Protein AF-A0A1Y1SAN1-F1 (afdb_monomer)

Organism: NCBI:txid1317117

Sequence (233 aa):
MSASQQLLRLERPGSSDFDSFWPGPNARIATTLRHFAVDDEEGLQLLIGPRASGKSHLAQASCRRRWEAGRQAAYLPLREAPLDAAMLDSFAASGLIVVDAVEALRAEDELLLLRLVDRVRAAGGKLLVCSRVWPDQLDLQTPDLRSRLQWGAMLELKLPDEAGLSAMLAHRAQRLGVHWSPRLGDFLLRRLPRDPRALAGALDAAYDRAVADGRQLTVPLLREILDPLATHE

InterPro domains:
  IPR027417 P-loop containing nucleoside triphosphate hydrolase [G3DSA:3.40.50.300] (31-158)
  IPR027417 P-loop containing nucleoside triphosphate hydrolase [SSF52540] (44-207)
  IPR055199 Hda, lid domain [PF22688] (166-226)

Foldseek 3Di:
DDPPPPLPPPPDDDQAALLLDDCPVNVVVSVVLLCLLDDQFFFEAEEEAAPQLCQVSSLVNSQVSNVVVVFDEHEAELVPDADDLVVLVVDDLAGEYEAEACLSHDQVCLVVVLVSLVSNVVSRHYYYYYYHDQLVPRPHPDVSSSVSNVRHHYRYGDDDDLVSLLVSLVSNCVSLVADDDSVVSVLLPVQDPPRSVRSSVLSVVLSVVCVVVVHHRDSVSSCVSCVVVVPDD

Mean predicted aligned error: 6.88 Å

Solvent-accessible surface area (backbone atoms only — not comparable to full-atom values): 13385 Å² total; per-residue (Å²): 141,80,88,84,77,74,73,74,74,70,84,66,94,80,74,44,40,73,86,65,47,68,43,77,97,36,39,67,56,54,50,50,43,61,46,65,36,65,57,87,68,54,46,46,36,32,41,27,28,56,87,62,40,45,58,70,40,53,52,44,14,27,40,48,53,14,46,77,68,76,40,62,52,46,79,43,51,35,81,80,45,81,83,52,76,71,55,64,73,71,51,64,47,66,22,40,40,32,38,36,45,57,79,49,58,50,80,89,38,46,66,56,52,37,50,45,56,52,48,29,56,76,44,50,8,30,38,39,38,24,27,59,55,58,61,89,72,47,95,64,90,52,65,65,44,42,55,59,59,64,72,25,52,78,40,77,40,59,70,69,54,76,70,43,48,46,50,39,51,46,51,46,30,52,74,71,72,44,85,74,49,73,68,52,46,54,52,50,65,73,74,41,70,98,41,60,51,60,49,50,50,51,51,49,55,44,45,56,49,19,60,74,69,76,45,78,76,44,65,69,56,45,45,69,62,47,59,68,64,71,72,73,125

pLDDT: mean 86.5, std 15.79, range [30.75, 98.38]

Nearest PDB structures (foldseek):
  8bv3-assembly1_B  TM=8.054E-01  e=5.857E-11  Bacillus subtilis
  2z4r-assembly2_B  TM=8.000E-01  e=2.802E-11  Thermotoga maritima
  8btg-assembly1_B  TM=7.918E-01  e=8.713E-11  Bacillus subtilis
  8btg-assembly1_A  TM=7.773E-01  e=5.229E-11  Bacillus subtilis
  8btg-assembly1_E  TM=7.774E-01  e=1.928E-10  Bacillus subtilis

Radius of gyration: 19.42 Å; Cα contacts (8 Å, |Δi|>4): 329; chains: 1; bounding box: 52×46×49 Å

Structure (mmCIF, N/CA/C/O backbone):
data_AF-A0A1Y1SAN1-F1
#
_entry.id   AF-A0A1Y1SAN1-F1
#
loop_
_atom_site.group_PDB
_atom_site.id
_atom_site.type_symbol
_atom_site.label_atom_id
_atom_site.label_alt_id
_atom_site.label_comp_id
_atom_site.label_asym_id
_atom_site.label_entity_id
_atom_site.label_seq_id
_atom_site.pdbx_PDB_ins_code
_atom_site.Cartn_x
_atom_site.Cartn_y
_atom_site.Cartn_z
_atom_site.occupancy
_atom_site.B_iso_or_equiv
_atom_site.auth_seq_id
_atom_site.auth_comp_id
_atom_site.auth_asym_id
_atom_site.auth_atom_id
_atom_site.pdbx_PDB_model_num
ATOM 1 N N . MET A 1 1 ? 11.670 31.890 -7.511 1.00 33.62 1 MET A N 1
ATOM 2 C CA . MET A 1 1 ? 10.866 31.353 -6.389 1.00 33.62 1 MET A CA 1
ATOM 3 C C . MET A 1 1 ? 9.507 30.966 -6.948 1.00 33.62 1 MET A C 1
ATOM 5 O O . MET A 1 1 ? 8.901 31.828 -7.550 1.00 33.62 1 MET A O 1
ATOM 9 N N . SER A 1 2 ? 8.954 29.764 -6.874 1.00 34.94 2 SER A N 1
ATOM 10 C CA . SER A 1 2 ? 9.314 28.474 -6.291 1.00 34.94 2 SER A CA 1
ATOM 11 C C . SER A 1 2 ? 8.463 27.467 -7.081 1.00 34.94 2 SER A C 1
ATOM 13 O O . SER A 1 2 ? 7.246 27.490 -6.947 1.00 34.94 2 SER A O 1
ATOM 15 N N . ALA A 1 3 ? 9.069 26.648 -7.944 1.00 30.75 3 ALA A N 1
ATOM 16 C CA . ALA A 1 3 ? 8.383 25.533 -8.620 1.00 30.75 3 ALA A CA 1
ATOM 17 C C . ALA A 1 3 ? 8.686 24.186 -7.932 1.00 30.75 3 ALA A C 1
ATOM 19 O O . ALA A 1 3 ? 8.305 23.123 -8.402 1.00 30.75 3 ALA A O 1
ATOM 20 N N . SER A 1 4 ? 9.366 24.232 -6.783 1.00 37.28 4 SER A N 1
ATOM 21 C CA . SER A 1 4 ? 9.865 23.069 -6.043 1.00 37.28 4 SER A CA 1
ATOM 22 C C . SER A 1 4 ? 8.920 22.622 -4.916 1.00 37.28 4 SER A C 1
ATOM 24 O O . SER A 1 4 ? 9.355 21.957 -3.983 1.00 37.28 4 SER A O 1
ATOM 26 N N . GLN A 1 5 ? 7.639 23.011 -4.955 1.00 35.56 5 GLN A N 1
ATOM 27 C CA . GLN A 1 5 ? 6.678 22.773 -3.863 1.00 35.56 5 GLN A CA 1
ATOM 28 C C . GLN A 1 5 ? 5.416 21.994 -4.263 1.00 35.56 5 GLN A C 1
ATOM 30 O O . GLN A 1 5 ? 4.418 22.036 -3.550 1.00 35.56 5 GLN A O 1
ATOM 35 N N . GLN A 1 6 ? 5.461 21.225 -5.351 1.00 39.78 6 GLN A N 1
ATOM 36 C CA . GLN A 1 6 ? 4.389 20.282 -5.699 1.00 39.78 6 GLN A CA 1
ATOM 37 C C . GLN A 1 6 ? 4.903 18.848 -5.888 1.00 39.78 6 GLN A C 1
ATOM 39 O O . GLN A 1 6 ? 4.385 18.082 -6.688 1.00 39.78 6 GLN A O 1
ATOM 44 N N . LEU A 1 7 ? 5.882 18.438 -5.073 1.00 40.19 7 LEU A N 1
ATOM 45 C CA . LEU A 1 7 ? 5.889 17.057 -4.588 1.00 40.19 7 LEU A CA 1
ATOM 46 C C . LEU A 1 7 ? 4.642 16.940 -3.717 1.00 40.19 7 LEU A C 1
ATOM 48 O O . LEU A 1 7 ? 4.585 17.584 -2.666 1.00 40.19 7 LEU A O 1
ATOM 52 N N . LEU A 1 8 ? 3.625 16.238 -4.229 1.00 42.00 8 LEU A N 1
ATOM 53 C CA . LEU A 1 8 ? 2.323 16.056 -3.595 1.00 42.00 8 LEU A CA 1
ATOM 54 C C . LEU A 1 8 ? 2.519 15.902 -2.084 1.00 42.00 8 LEU A C 1
ATOM 56 O O . LEU A 1 8 ? 3.107 14.924 -1.616 1.00 42.00 8 LEU A O 1
ATOM 60 N N . ARG A 1 9 ? 2.051 16.901 -1.326 1.00 35.72 9 ARG A N 1
ATOM 61 C CA . ARG A 1 9 ? 1.779 16.743 0.097 1.00 35.72 9 ARG A CA 1
ATOM 62 C C . ARG A 1 9 ? 0.886 15.521 0.185 1.00 35.72 9 ARG A C 1
ATOM 64 O O . ARG A 1 9 ? -0.283 15.608 -0.173 1.00 35.72 9 ARG A O 1
ATOM 71 N N . LEU A 1 10 ? 1.446 14.396 0.619 1.00 41.69 10 LEU A N 1
ATOM 72 C CA . LEU A 1 10 ? 0.639 13.290 1.084 1.00 41.69 10 LEU A CA 1
ATOM 73 C C . LEU A 1 10 ? -0.350 13.865 2.082 1.00 41.69 10 LEU A C 1
ATOM 75 O O . LEU A 1 10 ? 0.036 14.402 3.127 1.00 41.69 10 LEU A O 1
ATOM 79 N N . GLU A 1 11 ? -1.618 13.831 1.712 1.00 38.03 11 GLU A N 1
ATOM 80 C CA . GLU A 1 11 ? -2.671 14.248 2.600 1.00 38.03 11 GLU A CA 1
ATOM 81 C C . GLU A 1 11 ? -2.633 13.326 3.823 1.00 38.03 11 GLU A C 1
ATOM 83 O O . GLU A 1 11 ? -2.855 12.121 3.740 1.00 38.03 11 GLU A O 1
ATOM 88 N N . ARG A 1 12 ? -2.318 13.958 4.959 1.00 36.88 12 ARG A N 1
ATOM 89 C CA . ARG A 1 12 ? -2.264 13.447 6.336 1.00 36.88 12 ARG A CA 1
ATOM 90 C C . ARG A 1 12 ? -1.048 12.571 6.699 1.00 36.88 12 ARG A C 1
ATOM 92 O O . ARG A 1 12 ? -0.988 11.387 6.372 1.00 36.88 12 ARG A O 1
ATOM 99 N N . PRO A 1 13 ? -0.139 13.093 7.545 1.00 35.06 13 PRO A N 1
ATOM 100 C CA . PRO A 1 13 ? 0.697 12.256 8.399 1.00 35.06 13 PRO A CA 1
ATOM 101 C C . PRO A 1 13 ? -0.225 11.452 9.339 1.00 35.06 13 PRO A C 1
ATOM 103 O O . PRO A 1 13 ? -0.837 12.036 10.230 1.00 35.06 13 PRO A O 1
ATOM 106 N N . GLY A 1 14 ? -0.376 10.134 9.131 1.00 44.94 14 GLY A N 1
ATOM 107 C CA . GLY A 1 14 ? -1.047 9.263 10.112 1.00 44.94 14 GLY A CA 1
ATOM 108 C C . GLY A 1 14 ? -1.678 7.941 9.646 1.00 44.94 14 GLY A C 1
ATOM 109 O O . GLY A 1 14 ? -1.735 7.023 10.458 1.00 44.94 14 GLY A O 1
ATOM 110 N N . SER A 1 15 ? -2.141 7.776 8.401 1.00 59.50 15 SER A N 1
ATOM 111 C CA . SER A 1 15 ? -3.003 6.615 8.068 1.00 59.50 15 SER A CA 1
ATOM 112 C C . SER A 1 15 ? -2.258 5.356 7.597 1.00 59.50 15 SER A C 1
ATOM 114 O O . SER A 1 15 ? -2.587 4.253 8.043 1.00 59.50 15 SER A O 1
ATOM 116 N N . SER A 1 16 ? -1.229 5.498 6.758 1.00 79.88 16 SER A N 1
ATOM 117 C CA . SER A 1 16 ? -0.559 4.368 6.089 1.00 79.88 16 SER A CA 1
ATOM 118 C C . SER A 1 16 ? 0.918 4.255 6.483 1.00 79.88 16 SER A C 1
ATOM 120 O O . SER A 1 16 ? 1.806 4.679 5.746 1.00 79.88 16 SER A O 1
ATOM 122 N N . ASP A 1 17 ? 1.203 3.712 7.666 1.00 89.56 17 ASP A N 1
ATOM 123 C CA . ASP A 1 17 ? 2.541 3.238 8.039 1.00 89.56 17 ASP A CA 1
ATOM 124 C C . ASP A 1 17 ? 2.546 1.707 8.160 1.00 89.56 17 ASP A C 1
ATOM 126 O O . ASP A 1 17 ? 1.501 1.051 8.125 1.00 89.56 17 ASP A O 1
ATOM 130 N N . PHE A 1 18 ? 3.732 1.104 8.251 1.00 94.25 18 PHE A N 1
ATOM 131 C CA . PHE A 1 18 ? 3.820 -0.353 8.348 1.00 94.25 18 PHE A CA 1
ATOM 132 C C . PHE A 1 18 ? 3.257 -0.902 9.665 1.00 94.25 18 PHE A C 1
ATOM 134 O O . PHE A 1 18 ? 2.980 -2.096 9.726 1.00 94.25 18 PHE A O 1
ATOM 141 N N . ASP A 1 19 ? 3.108 -0.077 10.703 1.00 92.50 19 ASP A N 1
ATOM 142 C CA . ASP A 1 19 ? 2.561 -0.493 11.996 1.00 92.50 19 ASP A CA 1
ATOM 143 C C . ASP A 1 19 ? 1.026 -0.362 12.027 1.00 92.50 19 ASP A C 1
ATOM 145 O O . ASP A 1 19 ? 0.360 -1.037 12.809 1.00 92.50 19 ASP A O 1
ATOM 149 N N . SER A 1 20 ? 0.432 0.461 11.157 1.00 91.06 20 SER A N 1
ATOM 150 C CA . SER A 1 20 ? -1.013 0.559 10.942 1.00 91.06 20 SER A CA 1
ATOM 151 C C . SER A 1 20 ? -1.542 -0.514 9.986 1.00 91.06 20 SER A C 1
ATOM 153 O O . SER A 1 20 ? -2.747 -0.762 9.958 1.00 91.06 20 SER A O 1
ATOM 155 N N . PHE A 1 21 ? -0.659 -1.192 9.245 1.00 93.81 21 PHE A N 1
ATOM 156 C CA . PHE A 1 21 ? -1.005 -2.375 8.460 1.00 93.81 21 PHE A CA 1
ATOM 157 C C . PHE A 1 21 ? -1.127 -3.598 9.373 1.00 93.81 21 PHE A C 1
ATOM 159 O O . PHE A 1 21 ? -0.184 -3.940 10.082 1.00 93.81 21 PHE A O 1
ATOM 166 N N . TRP A 1 22 ? -2.265 -4.293 9.331 1.00 95.44 22 TRP A N 1
ATOM 167 C CA . TRP A 1 22 ? -2.386 -5.587 10.000 1.00 95.44 22 TRP A CA 1
ATOM 168 C C . TRP A 1 22 ? -1.639 -6.657 9.183 1.00 95.44 22 TRP A C 1
ATOM 170 O O . TRP A 1 22 ? -2.034 -6.931 8.047 1.00 95.44 22 TRP A O 1
ATOM 180 N N . PRO A 1 23 ? -0.569 -7.271 9.721 1.00 94.50 23 PRO A N 1
ATOM 181 C CA . PRO A 1 23 ? 0.326 -8.105 8.925 1.00 94.50 23 PRO A CA 1
ATOM 182 C C . PRO A 1 23 ? -0.313 -9.429 8.494 1.00 94.50 23 PRO A C 1
ATOM 184 O O . PRO A 1 23 ? -0.199 -9.800 7.328 1.00 94.50 23 PRO A O 1
ATOM 187 N N . GLY A 1 24 ? -0.985 -10.137 9.409 1.00 94.75 24 GLY A N 1
ATOM 188 C CA . GLY A 1 24 ? -1.694 -11.387 9.122 1.00 94.75 24 GLY A CA 1
ATOM 189 C C . GLY A 1 24 ? -0.911 -12.372 8.233 1.00 94.75 24 GLY A C 1
ATOM 190 O O . GLY A 1 24 ? 0.276 -12.605 8.481 1.00 94.75 24 GLY A O 1
ATOM 191 N N . PRO A 1 25 ? -1.521 -12.926 7.163 1.00 94.81 25 PRO A N 1
ATOM 192 C CA . PRO A 1 25 ? -0.827 -13.821 6.231 1.00 94.81 25 PRO A CA 1
ATOM 193 C C . PRO A 1 25 ? 0.247 -13.112 5.386 1.00 94.81 25 PRO A C 1
ATOM 195 O O . PRO A 1 25 ? 1.081 -13.773 4.769 1.00 94.81 25 PRO A O 1
ATOM 198 N N . ASN A 1 26 ? 0.250 -11.777 5.366 1.00 97.25 26 ASN A N 1
ATOM 199 C CA . ASN A 1 26 ? 1.148 -10.934 4.579 1.00 97.25 26 ASN A CA 1
ATOM 200 C C . ASN A 1 26 ? 2.35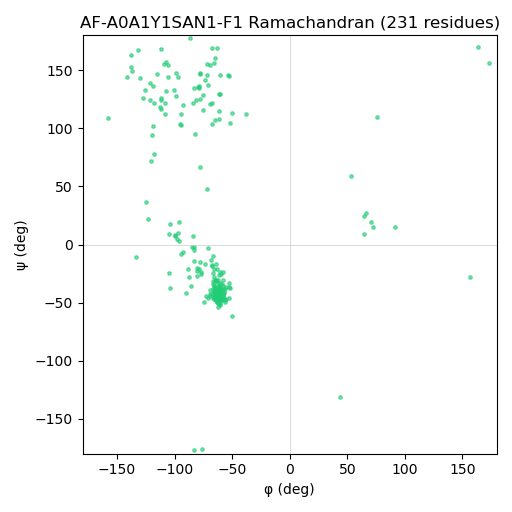4 -10.429 5.390 1.00 97.25 26 ASN A C 1
ATOM 202 O O . ASN A 1 26 ? 3.099 -9.576 4.908 1.00 97.25 26 ASN A O 1
ATOM 206 N N . ALA A 1 27 ? 2.577 -10.949 6.605 1.00 96.69 27 ALA A N 1
ATOM 207 C CA . ALA A 1 27 ? 3.633 -10.491 7.509 1.00 96.69 27 ALA A CA 1
ATOM 208 C C . ALA A 1 27 ? 5.018 -10.465 6.847 1.00 96.69 27 ALA A C 1
ATOM 210 O O . ALA A 1 27 ? 5.726 -9.465 6.930 1.00 96.69 27 ALA A O 1
ATOM 211 N N . ARG A 1 28 ? 5.375 -11.534 6.120 1.00 97.62 28 ARG A N 1
ATOM 212 C CA . ARG A 1 28 ? 6.659 -11.618 5.406 1.00 97.62 28 ARG A CA 1
ATOM 213 C C . ARG A 1 28 ? 6.805 -10.517 4.356 1.00 97.62 28 ARG A C 1
ATOM 215 O O . ARG A 1 28 ? 7.850 -9.886 4.303 1.00 97.62 28 ARG A O 1
ATOM 222 N N . ILE A 1 29 ? 5.754 -10.249 3.580 1.00 98.00 29 ILE A N 1
ATOM 223 C CA . ILE A 1 29 ? 5.753 -9.205 2.543 1.00 98.00 29 ILE A CA 1
ATOM 224 C C . ILE A 1 29 ? 5.897 -7.821 3.176 1.00 98.00 29 ILE A C 1
ATOM 226 O O . ILE A 1 29 ? 6.706 -7.020 2.716 1.00 98.00 29 ILE A O 1
ATOM 230 N N . ALA A 1 30 ? 5.167 -7.551 4.262 1.00 97.56 30 ALA A N 1
ATOM 231 C CA . ALA A 1 30 ? 5.282 -6.292 4.990 1.00 97.56 30 ALA A CA 1
ATOM 232 C C . ALA A 1 30 ? 6.707 -6.079 5.533 1.00 97.56 30 ALA A C 1
ATOM 234 O O . ALA A 1 30 ? 7.249 -4.981 5.415 1.00 97.56 30 ALA A O 1
ATOM 235 N N . THR A 1 31 ? 7.344 -7.125 6.070 1.00 97.56 31 THR A N 1
ATOM 236 C CA . THR A 1 31 ? 8.749 -7.079 6.501 1.00 97.56 31 THR A CA 1
ATOM 237 C C . THR A 1 31 ? 9.696 -6.838 5.325 1.00 97.56 31 THR A C 1
ATOM 239 O O . THR A 1 31 ? 10.534 -5.943 5.406 1.00 97.56 31 THR A O 1
ATOM 242 N N . THR A 1 32 ? 9.543 -7.568 4.216 1.00 97.62 32 THR A N 1
ATOM 243 C CA . THR A 1 32 ? 10.352 -7.381 3.002 1.00 97.62 32 THR A CA 1
ATOM 244 C C . THR A 1 32 ? 10.268 -5.949 2.485 1.00 97.62 32 THR A C 1
ATOM 246 O O . THR A 1 32 ? 11.305 -5.334 2.259 1.00 97.62 32 THR A O 1
ATOM 249 N N . LEU A 1 33 ? 9.064 -5.381 2.373 1.00 97.75 33 LEU A N 1
ATOM 250 C CA . LEU A 1 33 ? 8.875 -3.999 1.924 1.00 97.75 33 LEU A CA 1
ATOM 251 C C . LEU A 1 33 ? 9.451 -2.980 2.912 1.00 97.75 33 LEU A C 1
ATOM 253 O O . LEU A 1 33 ? 10.025 -1.975 2.496 1.00 97.75 33 LEU A O 1
ATOM 257 N N . ARG A 1 34 ? 9.354 -3.244 4.222 1.00 96.62 34 ARG A N 1
ATOM 258 C CA . ARG A 1 34 ? 9.941 -2.385 5.261 1.00 96.62 34 ARG A CA 1
ATOM 259 C C . ARG A 1 34 ? 11.465 -2.303 5.131 1.00 96.62 34 ARG A C 1
ATOM 261 O O . ARG A 1 34 ? 12.012 -1.222 5.338 1.00 96.62 34 ARG A O 1
ATOM 268 N N . HIS A 1 35 ? 12.130 -3.409 4.787 1.00 96.38 35 HIS A N 1
ATOM 269 C CA . HIS A 1 35 ? 13.572 -3.435 4.512 1.00 96.38 35 HIS A CA 1
ATOM 270 C C . HIS A 1 35 ? 13.906 -2.816 3.155 1.00 96.38 35 HIS A C 1
ATOM 272 O O . HIS A 1 35 ? 14.716 -1.891 3.112 1.00 96.38 35 HIS A O 1
ATOM 278 N N . PHE A 1 36 ? 13.198 -3.231 2.099 1.00 96.44 36 PHE A N 1
ATOM 279 C CA . PHE A 1 36 ? 13.351 -2.707 0.740 1.00 96.44 36 PHE A CA 1
ATOM 280 C C . PHE A 1 36 ? 13.257 -1.184 0.693 1.00 96.44 36 PHE A C 1
ATOM 282 O O . PHE A 1 36 ? 13.989 -0.527 -0.044 1.00 96.44 36 PHE A O 1
ATOM 289 N N . ALA A 1 37 ? 12.382 -0.604 1.516 1.00 94.69 37 ALA A N 1
ATOM 290 C CA . ALA A 1 37 ? 12.231 0.831 1.615 1.00 94.69 37 ALA A CA 1
ATOM 291 C C . ALA A 1 37 ? 13.489 1.545 2.122 1.00 94.69 37 ALA A C 1
ATOM 293 O O . ALA A 1 37 ? 13.606 2.732 1.887 1.00 94.69 37 ALA A O 1
ATOM 294 N N . VAL A 1 38 ? 14.443 0.926 2.815 1.00 93.75 38 VAL A N 1
ATOM 295 C CA . VAL A 1 38 ? 15.569 1.663 3.437 1.00 93.75 38 VAL A CA 1
ATOM 296 C C . VAL A 1 38 ? 16.936 1.067 3.212 1.00 93.75 38 VAL A C 1
ATOM 298 O O . VAL A 1 38 ? 17.903 1.766 3.500 1.00 93.75 38 VAL A O 1
ATOM 301 N N . ASP A 1 39 ? 17.039 -0.149 2.692 1.00 92.19 39 ASP A N 1
ATOM 302 C CA . ASP A 1 39 ? 18.334 -0.685 2.300 1.00 92.19 39 ASP A CA 1
ATOM 303 C C . ASP A 1 39 ? 18.923 0.091 1.095 1.00 92.19 39 ASP A C 1
ATOM 305 O O . ASP A 1 39 ? 18.266 0.954 0.481 1.00 92.19 39 ASP A O 1
ATOM 309 N N . ASP A 1 40 ? 20.196 -0.178 0.818 1.00 87.56 40 ASP A N 1
ATOM 310 C CA . ASP A 1 40 ? 20.988 0.456 -0.240 1.00 87.56 40 ASP A CA 1
ATOM 311 C C . ASP A 1 40 ? 21.029 -0.350 -1.541 1.00 87.56 40 ASP A C 1
ATOM 313 O O . ASP A 1 40 ? 21.681 0.066 -2.495 1.00 87.56 40 ASP A O 1
ATOM 317 N N . GLU A 1 41 ? 20.321 -1.476 -1.601 1.00 90.06 41 GLU A N 1
ATOM 318 C CA . GLU A 1 41 ? 20.278 -2.332 -2.778 1.00 90.06 41 GLU A CA 1
ATOM 319 C C . GLU A 1 41 ? 19.315 -1.757 -3.821 1.00 90.06 41 GLU A C 1
ATOM 321 O O . GLU A 1 41 ? 18.193 -1.334 -3.520 1.00 90.06 41 GLU A O 1
ATOM 326 N N . GLU A 1 42 ? 19.727 -1.753 -5.082 1.00 90.56 42 GLU A N 1
ATOM 327 C CA . GLU A 1 42 ? 18.801 -1.500 -6.181 1.00 90.56 42 GLU A CA 1
ATOM 328 C C . GLU A 1 42 ? 17.774 -2.633 -6.286 1.00 90.56 42 GLU A C 1
ATOM 330 O O . GLU A 1 42 ? 18.006 -3.764 -5.855 1.00 90.56 42 GLU A O 1
ATOM 335 N N . GLY A 1 43 ? 16.614 -2.354 -6.874 1.00 93.75 43 GLY A N 1
ATOM 336 C CA . GLY A 1 43 ? 15.671 -3.435 -7.122 1.00 93.75 43 GLY A CA 1
ATOM 337 C C . GLY A 1 43 ? 14.323 -2.997 -7.649 1.00 93.75 43 GLY A C 1
ATOM 338 O O . GLY A 1 43 ? 13.860 -1.880 -7.420 1.00 93.75 43 GLY A O 1
ATOM 339 N N . LEU A 1 44 ? 13.678 -3.935 -8.332 1.00 96.06 44 LEU A N 1
ATOM 340 C CA . LEU A 1 44 ? 12.295 -3.842 -8.765 1.00 96.06 44 LEU A CA 1
ATOM 341 C C . LEU A 1 44 ? 11.479 -4.869 -7.979 1.00 96.06 44 LEU A C 1
ATOM 343 O O . LEU A 1 44 ? 11.796 -6.058 -7.995 1.00 96.06 44 LEU A O 1
ATOM 347 N N . GLN A 1 45 ? 10.431 -4.421 -7.298 1.00 97.81 45 GLN A N 1
ATOM 348 C CA . GLN A 1 45 ? 9.474 -5.292 -6.621 1.00 97.81 45 GLN A CA 1
ATOM 349 C C . GLN A 1 45 ? 8.073 -5.040 -7.163 1.00 97.81 45 GLN A C 1
ATOM 351 O O . GLN A 1 45 ? 7.681 -3.895 -7.396 1.00 97.81 45 GLN A O 1
ATOM 356 N N . LEU A 1 46 ? 7.313 -6.113 -7.360 1.00 98.25 46 LEU A N 1
ATOM 357 C CA . LEU A 1 46 ? 5.924 -6.053 -7.786 1.00 98.25 46 LEU A CA 1
ATOM 358 C C . LEU A 1 46 ? 5.019 -6.527 -6.662 1.00 98.25 46 LEU A C 1
ATOM 360 O O . LEU A 1 46 ? 5.061 -7.688 -6.270 1.00 98.25 46 LEU A O 1
ATOM 364 N N . LEU A 1 47 ? 4.175 -5.630 -6.168 1.00 98.38 47 LEU A N 1
ATOM 365 C CA . LEU A 1 47 ? 3.177 -5.929 -5.156 1.00 98.38 47 LEU A CA 1
ATOM 366 C C . LEU A 1 47 ? 1.844 -6.252 -5.832 1.00 98.38 47 LEU A C 1
ATOM 368 O O . LEU A 1 47 ? 1.122 -5.362 -6.286 1.00 98.38 47 LEU A O 1
ATOM 372 N N . ILE A 1 48 ? 1.523 -7.538 -5.900 1.00 98.12 48 ILE A N 1
ATOM 373 C CA . ILE A 1 48 ? 0.361 -8.062 -6.618 1.00 98.12 48 ILE A CA 1
ATOM 374 C C . ILE A 1 48 ? -0.706 -8.471 -5.609 1.00 98.12 48 ILE A C 1
ATOM 376 O O . ILE A 1 48 ? -0.400 -8.949 -4.523 1.00 98.12 48 ILE A O 1
ATOM 380 N N . GLY A 1 49 ? -1.979 -8.282 -5.933 1.00 96.56 49 GLY A N 1
ATOM 381 C CA . GLY A 1 49 ? -3.055 -8.880 -5.151 1.00 96.56 49 GLY A CA 1
ATOM 382 C C . GLY A 1 49 ? -4.418 -8.256 -5.420 1.00 96.56 49 GLY A C 1
ATOM 383 O O . GLY A 1 49 ? -4.515 -7.184 -6.020 1.00 96.56 49 GLY A O 1
ATOM 384 N N . PRO A 1 50 ? -5.498 -8.864 -4.921 1.00 94.19 50 PRO A N 1
ATOM 385 C CA . PRO A 1 50 ? -6.864 -8.427 -5.192 1.00 94.19 50 PRO A CA 1
ATOM 386 C C . PRO A 1 50 ? -7.163 -7.020 -4.648 1.00 94.19 50 PRO A C 1
ATOM 388 O O . PRO A 1 50 ? -6.387 -6.416 -3.901 1.00 94.19 50 PRO A O 1
ATOM 391 N N . ARG A 1 51 ? -8.310 -6.448 -5.033 1.00 92.19 51 ARG A N 1
ATOM 392 C CA . ARG A 1 51 ? -8.783 -5.176 -4.456 1.00 92.19 51 ARG A CA 1
ATOM 393 C C . ARG A 1 51 ? -8.834 -5.288 -2.924 1.00 92.19 51 ARG A C 1
ATOM 395 O O . ARG A 1 51 ? -9.113 -6.356 -2.401 1.00 92.19 51 ARG A O 1
ATOM 402 N N . ALA A 1 52 ? -8.539 -4.185 -2.235 1.00 90.81 52 ALA A N 1
ATOM 403 C CA . ALA A 1 52 ? -8.555 -4.087 -0.772 1.00 90.81 52 ALA A CA 1
ATOM 404 C C . ALA A 1 52 ? -7.534 -4.963 -0.009 1.00 90.81 52 ALA A C 1
ATOM 406 O O . ALA A 1 52 ? -7.545 -4.959 1.214 1.00 90.81 52 ALA A O 1
ATOM 407 N N . SER A 1 53 ? -6.576 -5.614 -0.682 1.00 94.31 53 SER A N 1
ATOM 408 C CA . SER A 1 53 ? -5.509 -6.387 -0.015 1.00 94.31 53 SER A CA 1
ATOM 409 C C . SER A 1 53 ? -4.454 -5.552 0.732 1.00 94.31 53 SER A C 1
ATOM 411 O O . SER A 1 53 ? -3.550 -6.114 1.341 1.00 94.31 53 SER A O 1
ATOM 413 N N . GLY A 1 54 ? -4.536 -4.217 0.676 1.00 93.88 54 GLY A N 1
ATOM 414 C CA . GLY A 1 54 ? -3.580 -3.313 1.327 1.00 93.88 54 GLY A CA 1
ATOM 415 C C . GLY A 1 54 ? -2.383 -2.884 0.472 1.00 93.88 54 GLY A C 1
ATOM 416 O O . GLY A 1 54 ? -1.440 -2.320 1.017 1.00 93.88 54 GLY A O 1
ATOM 417 N N . LYS A 1 55 ? -2.422 -3.085 -0.856 1.00 96.31 55 LYS A N 1
ATOM 418 C CA . LYS A 1 55 ? -1.366 -2.623 -1.785 1.00 96.31 55 LYS A CA 1
ATOM 419 C C . LYS A 1 55 ? -1.002 -1.150 -1.588 1.00 96.31 55 LYS A C 1
ATOM 421 O O . LYS A 1 55 ? 0.117 -0.862 -1.187 1.00 96.31 55 LYS A O 1
ATOM 426 N N . SER A 1 56 ? -1.962 -0.242 -1.776 1.00 94.81 56 SER A N 1
ATOM 427 C CA . SER A 1 56 ? -1.741 1.204 -1.634 1.00 94.81 56 SER A CA 1
ATOM 428 C C . SER A 1 56 ? -1.279 1.592 -0.224 1.00 94.81 56 SER A C 1
ATOM 430 O O . SER A 1 56 ? -0.455 2.485 -0.073 1.00 94.81 56 SER A O 1
ATOM 432 N N . HIS A 1 57 ? -1.738 0.878 0.814 1.00 94.50 57 HIS A N 1
ATOM 433 C CA . HIS A 1 57 ? -1.274 1.087 2.192 1.00 94.50 57 HIS A CA 1
ATOM 434 C C . HIS A 1 57 ? 0.221 0.790 2.316 1.00 94.50 57 HIS A C 1
ATOM 436 O O . HIS A 1 57 ? 0.980 1.632 2.785 1.00 94.50 57 HIS A O 1
ATOM 442 N N . LEU A 1 58 ? 0.660 -0.396 1.885 1.00 96.88 58 LEU A N 1
ATOM 443 C CA . LEU A 1 58 ? 2.067 -0.802 1.949 1.00 96.88 58 LEU A CA 1
ATOM 444 C C . LEU A 1 58 ? 2.956 0.033 1.017 1.00 96.88 58 LEU A C 1
ATOM 446 O O . LEU A 1 58 ? 4.099 0.337 1.357 1.00 96.88 58 LEU A O 1
ATOM 450 N N . ALA A 1 59 ? 2.421 0.447 -0.129 1.00 95.81 59 ALA A N 1
ATOM 451 C CA . ALA A 1 59 ? 3.062 1.348 -1.076 1.00 95.81 59 ALA A CA 1
ATOM 452 C C . ALA A 1 59 ? 3.367 2.713 -0.428 1.00 95.81 59 ALA A C 1
ATOM 454 O O . ALA A 1 59 ? 4.517 3.151 -0.394 1.00 95.81 59 ALA A O 1
ATOM 455 N N . GLN A 1 60 ? 2.359 3.335 0.192 1.00 94.75 60 GLN A N 1
ATOM 456 C CA . GLN A 1 60 ? 2.506 4.590 0.933 1.00 94.75 60 GLN A CA 1
ATOM 457 C C . GLN A 1 60 ? 3.407 4.433 2.166 1.00 94.75 60 GLN A C 1
ATOM 459 O O . GLN A 1 60 ? 4.260 5.286 2.417 1.00 94.75 60 GLN A O 1
ATOM 464 N N . ALA A 1 61 ? 3.281 3.321 2.899 1.00 95.44 61 ALA A N 1
ATOM 465 C CA . ALA A 1 61 ? 4.133 3.012 4.045 1.00 95.44 61 ALA A CA 1
ATOM 466 C C . ALA A 1 61 ? 5.614 2.888 3.648 1.00 95.44 61 ALA A C 1
ATOM 468 O O . ALA A 1 61 ? 6.489 3.325 4.397 1.00 95.44 61 ALA A O 1
ATOM 469 N N . SER A 1 62 ? 5.900 2.358 2.455 1.00 96.00 62 SER A N 1
ATOM 470 C CA . SER A 1 62 ? 7.258 2.268 1.905 1.00 96.00 62 SER A CA 1
ATOM 471 C C . SER A 1 62 ? 7.846 3.655 1.627 1.00 96.00 62 SER A C 1
ATOM 473 O O . SER A 1 62 ? 8.963 3.942 2.059 1.00 96.00 62 SER A O 1
ATOM 475 N N . CYS A 1 63 ? 7.082 4.553 0.990 1.00 93.88 63 CYS A N 1
ATOM 476 C CA . CYS A 1 63 ? 7.497 5.949 0.806 1.00 93.88 63 CYS A CA 1
ATOM 477 C C . CYS A 1 63 ? 7.742 6.643 2.149 1.00 93.88 63 CYS A C 1
ATOM 479 O O . CYS A 1 63 ? 8.795 7.250 2.353 1.00 93.88 63 CYS A O 1
ATOM 481 N N . ARG A 1 64 ? 6.801 6.495 3.090 1.00 93.00 64 ARG A N 1
ATOM 482 C CA . ARG A 1 64 ? 6.898 7.077 4.430 1.00 93.00 64 ARG A CA 1
ATOM 483 C C . ARG A 1 64 ? 8.164 6.634 5.150 1.00 93.00 64 ARG A C 1
ATOM 485 O O . ARG A 1 64 ? 8.926 7.475 5.617 1.00 93.00 64 ARG A O 1
ATOM 492 N N . ARG A 1 65 ? 8.432 5.329 5.164 1.00 93.62 65 ARG A N 1
ATOM 493 C CA . ARG A 1 65 ? 9.619 4.753 5.800 1.00 93.62 65 ARG A CA 1
ATOM 494 C C . ARG A 1 65 ? 10.926 5.276 5.188 1.00 93.62 65 ARG A C 1
ATOM 496 O O . ARG A 1 65 ? 11.885 5.487 5.933 1.00 93.62 65 ARG A O 1
ATOM 503 N N . ARG A 1 66 ? 10.966 5.494 3.864 1.00 91.94 66 ARG A N 1
ATOM 504 C CA . ARG A 1 66 ? 12.114 6.087 3.147 1.00 91.94 66 ARG A CA 1
ATOM 505 C C . ARG A 1 66 ? 12.340 7.543 3.568 1.00 91.94 66 ARG A C 1
ATOM 507 O O . ARG A 1 66 ? 13.473 7.893 3.894 1.00 91.94 66 ARG A O 1
ATOM 514 N N . TRP A 1 67 ? 11.288 8.365 3.623 1.00 90.88 67 TRP A N 1
ATOM 515 C CA . TRP A 1 67 ? 11.408 9.762 4.067 1.00 90.88 67 TRP A CA 1
ATOM 516 C C . TRP A 1 67 ? 11.783 9.883 5.543 1.00 90.88 67 TRP A C 1
ATOM 518 O O . TRP A 1 67 ? 12.603 10.727 5.887 1.00 90.88 67 TRP A O 1
ATOM 528 N N . GLU A 1 68 ? 11.249 9.020 6.410 1.00 91.38 68 GLU A N 1
ATOM 529 C CA . GLU A 1 68 ? 11.639 8.954 7.827 1.00 91.38 68 GLU A CA 1
ATOM 530 C C . GLU A 1 68 ? 13.125 8.594 8.001 1.00 91.38 68 GLU A C 1
ATOM 532 O O . GLU A 1 68 ? 13.745 8.985 8.985 1.00 91.38 68 GLU A O 1
ATOM 537 N N . ALA A 1 69 ? 13.724 7.897 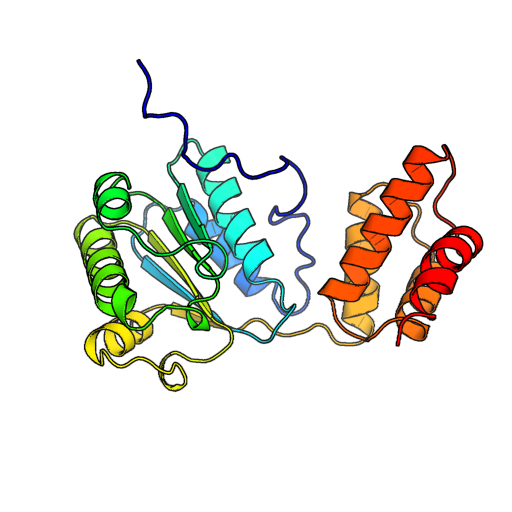7.029 1.00 91.44 69 ALA A N 1
ATOM 538 C CA . ALA A 1 69 ? 15.165 7.650 6.966 1.00 91.44 69 ALA A CA 1
ATOM 539 C C . ALA A 1 69 ? 15.966 8.805 6.323 1.00 91.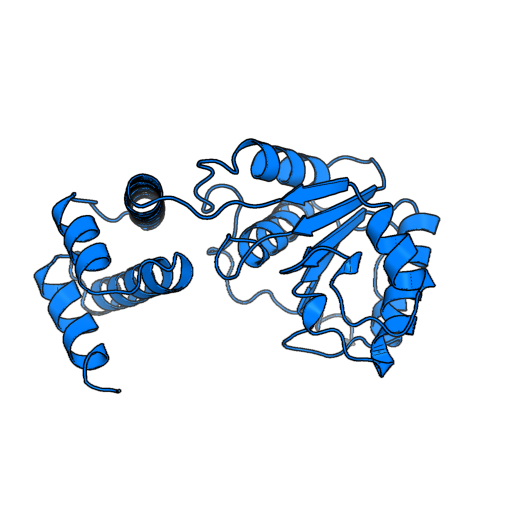44 69 ALA A C 1
ATOM 541 O O . ALA A 1 69 ? 17.154 8.643 6.056 1.00 91.44 69 ALA A O 1
ATOM 542 N N . GLY A 1 70 ? 15.339 9.949 6.025 1.00 89.25 70 GLY A N 1
ATOM 543 C CA . GLY A 1 70 ? 15.977 11.095 5.368 1.00 89.25 70 GLY A CA 1
ATOM 544 C C . GLY A 1 70 ? 16.289 10.879 3.884 1.00 89.25 70 GLY A C 1
ATOM 545 O O . GLY A 1 70 ? 17.072 11.628 3.302 1.00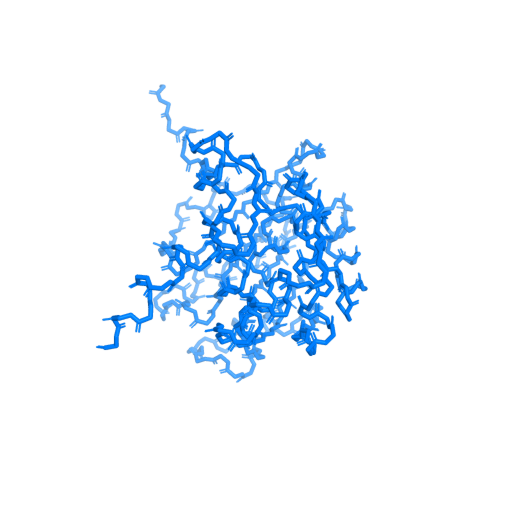 89.25 70 GLY A O 1
ATOM 546 N N . ARG A 1 71 ? 15.705 9.850 3.256 1.00 90.12 71 ARG A N 1
ATOM 547 C CA . ARG A 1 71 ? 15.962 9.473 1.860 1.00 90.12 71 ARG A CA 1
ATOM 548 C C . ARG A 1 71 ? 14.787 9.865 0.969 1.00 90.12 71 ARG A C 1
ATOM 550 O O . ARG A 1 71 ? 13.646 9.966 1.415 1.00 90.12 71 ARG A O 1
ATOM 557 N N . GLN A 1 72 ? 15.058 10.070 -0.316 1.00 88.69 72 GLN A N 1
ATOM 558 C CA . GLN A 1 72 ? 14.029 10.486 -1.265 1.00 88.69 72 GLN A CA 1
ATOM 559 C C . GLN A 1 72 ? 13.144 9.314 -1.705 1.00 88.69 72 GLN A C 1
ATOM 561 O O . GLN A 1 72 ? 13.637 8.228 -2.031 1.00 88.69 72 GLN A O 1
ATOM 566 N N . ALA A 1 73 ? 11.837 9.571 -1.741 1.00 91.25 73 ALA A N 1
ATOM 567 C CA . ALA A 1 73 ? 10.831 8.710 -2.343 1.00 91.25 73 ALA A CA 1
ATOM 568 C C . ALA A 1 73 ? 9.800 9.523 -3.133 1.00 91.25 73 ALA A C 1
ATOM 570 O O . ALA A 1 73 ? 9.533 10.677 -2.790 1.00 91.25 73 ALA A O 1
ATOM 571 N N . ALA A 1 74 ? 9.201 8.894 -4.141 1.00 90.69 74 ALA A N 1
ATOM 572 C CA . ALA A 1 74 ? 8.088 9.421 -4.920 1.00 90.69 74 ALA A CA 1
ATOM 573 C C . ALA A 1 74 ? 6.958 8.387 -5.007 1.00 90.69 74 ALA A C 1
ATOM 575 O O . ALA A 1 74 ? 7.219 7.190 -5.119 1.00 90.69 74 ALA A O 1
ATOM 576 N N . TYR A 1 75 ? 5.713 8.859 -4.966 1.00 91.50 75 TYR A N 1
ATOM 577 C CA . TYR A 1 75 ? 4.509 8.038 -5.069 1.00 91.50 75 TYR A CA 1
ATOM 578 C C . TYR A 1 75 ? 3.678 8.498 -6.268 1.00 91.50 75 TYR A C 1
ATOM 580 O O . TYR A 1 75 ? 3.334 9.675 -6.354 1.00 91.50 75 TYR A O 1
ATOM 588 N N . LEU A 1 76 ? 3.374 7.577 -7.181 1.00 92.25 76 LEU A N 1
ATOM 589 C CA . LEU A 1 76 ? 2.709 7.827 -8.460 1.00 92.25 76 LEU A CA 1
ATOM 590 C C . LEU A 1 76 ? 1.384 7.051 -8.514 1.00 92.25 76 LEU A C 1
ATOM 592 O O . LEU A 1 76 ? 1.382 5.867 -8.863 1.00 92.25 76 LEU A O 1
ATOM 596 N N . PRO A 1 77 ? 0.255 7.682 -8.145 1.00 91.81 77 PRO A N 1
ATOM 597 C CA . PRO A 1 77 ? -1.064 7.065 -8.215 1.00 91.81 77 PRO A CA 1
ATOM 598 C C . PRO A 1 77 ? -1.643 7.164 -9.633 1.00 91.81 77 PRO A C 1
ATOM 600 O O . PRO A 1 77 ? -2.297 8.147 -9.979 1.00 91.81 77 PRO A O 1
ATOM 603 N N . LEU A 1 78 ? -1.474 6.119 -10.448 1.00 92.69 78 LEU A N 1
ATOM 604 C CA . LEU A 1 78 ? -1.887 6.135 -11.864 1.00 92.69 78 LEU A CA 1
ATOM 605 C C . LEU A 1 78 ? -3.401 6.287 -12.084 1.00 92.69 78 LEU A C 1
ATOM 607 O O . LEU A 1 78 ? -3.846 6.620 -13.177 1.00 92.69 78 LEU A O 1
ATOM 611 N N . ARG A 1 79 ? -4.214 6.052 -11.048 1.00 90.06 79 ARG A N 1
ATOM 612 C CA . ARG A 1 79 ? -5.669 6.283 -11.087 1.00 90.06 79 ARG A CA 1
ATOM 613 C C . ARG A 1 79 ? -6.063 7.748 -10.922 1.00 90.06 79 ARG A C 1
ATOM 615 O O . ARG A 1 79 ? -7.192 8.092 -11.254 1.00 90.06 79 ARG A O 1
ATOM 622 N N . GLU A 1 80 ? -5.189 8.565 -10.347 1.00 88.38 80 GLU A N 1
ATOM 623 C CA . GLU A 1 80 ? -5.484 9.956 -9.989 1.00 88.38 80 GLU A CA 1
ATOM 624 C C . GLU A 1 80 ? -4.849 10.930 -10.975 1.00 88.38 80 GLU A C 1
ATOM 626 O O . GLU A 1 80 ? -5.457 11.945 -11.310 1.00 88.38 80 GLU A O 1
ATOM 631 N N . ALA A 1 81 ? -3.643 10.614 -11.451 1.00 84.62 81 ALA A N 1
ATOM 632 C CA . ALA A 1 81 ? -2.909 11.472 -12.360 1.00 84.62 81 ALA A CA 1
ATOM 633 C C . ALA A 1 81 ? -2.168 10.665 -13.438 1.00 84.62 81 ALA A C 1
ATOM 635 O O . ALA A 1 81 ? -1.643 9.584 -13.152 1.00 84.62 81 ALA A O 1
ATOM 636 N N . PRO A 1 82 ? -2.099 11.203 -14.667 1.00 85.75 82 PRO A N 1
ATOM 637 C CA . PRO A 1 82 ? -1.290 10.633 -15.734 1.00 85.75 82 PRO A CA 1
ATOM 638 C C . PRO A 1 82 ? 0.210 10.687 -15.432 1.00 85.75 82 PRO A C 1
ATOM 640 O O . PRO A 1 82 ? 0.665 11.512 -14.635 1.00 85.75 82 PRO A O 1
ATOM 643 N N . LEU A 1 83 ? 0.994 9.858 -16.129 1.00 86.06 83 LEU A N 1
ATOM 644 C CA . LEU A 1 83 ? 2.443 10.051 -16.155 1.00 86.06 83 LEU A CA 1
ATOM 645 C C . LEU A 1 83 ? 2.796 11.262 -17.026 1.00 86.06 83 LEU A C 1
ATOM 647 O O . LEU A 1 83 ? 2.218 11.493 -18.082 1.00 86.06 83 LEU A O 1
ATOM 651 N N . ASP A 1 84 ? 3.787 12.022 -16.579 1.00 82.88 84 ASP A N 1
ATOM 652 C CA . ASP A 1 84 ? 4.322 13.193 -17.262 1.00 82.88 84 ASP A CA 1
ATOM 653 C C . ASP A 1 84 ? 5.830 12.999 -17.414 1.00 82.88 84 ASP A C 1
ATOM 655 O O . ASP A 1 84 ? 6.533 12.628 -16.469 1.00 82.88 84 ASP A O 1
ATOM 659 N N . ALA A 1 85 ? 6.330 13.254 -18.620 1.00 79.94 85 ALA A N 1
ATOM 660 C CA . ALA A 1 85 ? 7.747 13.197 -18.931 1.00 79.94 85 ALA A CA 1
ATOM 661 C C . ALA A 1 85 ? 8.567 14.148 -18.046 1.00 79.94 85 ALA A C 1
ATOM 663 O O . ALA A 1 85 ? 9.658 13.774 -17.621 1.00 79.94 85 ALA A O 1
ATOM 664 N N . ALA A 1 86 ? 8.033 15.325 -17.701 1.00 79.69 86 ALA A N 1
ATOM 665 C CA . ALA A 1 86 ? 8.728 16.272 -16.830 1.00 79.69 86 ALA A CA 1
ATOM 666 C C . ALA A 1 86 ? 8.950 15.707 -15.414 1.00 79.69 86 ALA A C 1
ATOM 668 O O . ALA A 1 86 ? 9.960 16.009 -14.773 1.00 79.69 86 ALA A O 1
ATOM 669 N N . MET A 1 87 ? 8.055 14.831 -14.935 1.00 74.50 87 MET A N 1
ATOM 670 C CA . MET A 1 87 ? 8.233 14.158 -13.647 1.00 74.50 87 MET A CA 1
ATOM 671 C C . MET A 1 87 ? 9.434 13.205 -13.666 1.00 74.50 87 MET A C 1
ATOM 673 O O . MET A 1 87 ? 10.155 13.126 -12.671 1.00 74.50 87 MET A O 1
ATOM 677 N N . LEU A 1 88 ? 9.709 12.539 -14.795 1.00 74.19 88 LEU A N 1
ATOM 678 C CA . LEU A 1 88 ? 10.830 11.597 -14.929 1.00 74.19 88 LEU A CA 1
ATOM 679 C C . LEU A 1 88 ? 12.189 12.249 -14.650 1.00 74.19 88 LEU A C 1
ATOM 681 O O . LEU A 1 88 ? 13.079 11.603 -14.097 1.00 74.19 88 LEU A O 1
ATOM 685 N N . ASP A 1 89 ? 12.342 13.523 -15.011 1.00 73.19 89 ASP A N 1
ATOM 686 C CA . ASP A 1 89 ? 13.570 14.284 -14.770 1.00 73.19 89 ASP A CA 1
ATOM 687 C C . ASP A 1 89 ? 13.677 14.810 -13.337 1.00 73.19 89 ASP A C 1
ATOM 689 O O . ASP A 1 89 ? 14.781 15.050 -12.848 1.00 73.19 89 ASP A O 1
ATOM 693 N N . SER A 1 90 ? 12.542 14.953 -12.651 1.00 71.56 90 SER A N 1
ATOM 694 C CA . SER A 1 90 ? 12.477 15.446 -11.274 1.00 71.56 90 SER A CA 1
ATOM 695 C C . SER A 1 90 ? 12.802 14.385 -10.218 1.00 71.56 90 SER A C 1
ATOM 697 O O . SER A 1 90 ? 13.165 14.731 -9.092 1.00 71.56 90 SER A O 1
ATOM 699 N N . PHE A 1 91 ? 12.701 13.096 -10.556 1.00 72.38 91 PHE A N 1
ATOM 700 C CA . PHE A 1 91 ? 13.027 12.027 -9.619 1.00 72.38 91 PHE A CA 1
ATOM 701 C C . PHE A 1 91 ? 14.538 11.880 -9.467 1.00 72.38 91 PHE A C 1
ATOM 703 O O . PHE A 1 91 ? 15.265 11.717 -10.451 1.00 72.38 91 PHE A O 1
ATOM 710 N N . ALA A 1 92 ? 15.023 11.873 -8.221 1.00 63.25 92 ALA A N 1
ATOM 711 C CA . ALA A 1 92 ? 16.403 11.481 -7.993 1.00 63.25 92 ALA A CA 1
ATOM 712 C C . ALA A 1 92 ? 16.605 10.045 -8.449 1.00 63.25 92 ALA A C 1
ATOM 714 O O . ALA A 1 92 ? 15.881 9.126 -8.064 1.00 63.25 92 ALA A O 1
ATOM 715 N N . ALA A 1 93 ? 17.649 9.884 -9.247 1.00 64.19 93 ALA A N 1
ATOM 716 C CA . ALA A 1 93 ? 17.970 8.644 -9.917 1.00 64.19 93 ALA A CA 1
ATOM 717 C C . ALA A 1 93 ? 18.207 7.477 -8.918 1.00 64.19 93 ALA A C 1
ATOM 719 O O . ALA A 1 93 ? 17.921 6.332 -9.239 1.00 64.19 93 ALA A O 1
ATOM 720 N N . SER A 1 94 ? 18.603 7.771 -7.670 1.00 65.00 94 SER A N 1
ATOM 721 C CA . SER A 1 94 ? 18.873 6.802 -6.587 1.00 65.00 94 SER A CA 1
ATOM 722 C C . SER A 1 94 ? 17.773 6.701 -5.502 1.00 65.00 94 SER A C 1
ATOM 724 O O . SER A 1 94 ? 18.006 6.221 -4.385 1.00 65.00 94 SER A 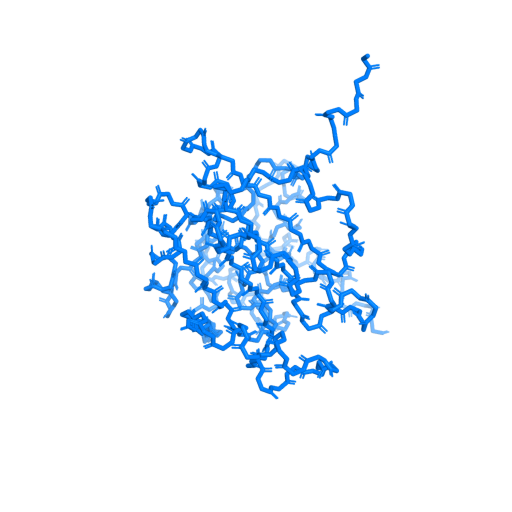O 1
ATOM 726 N N . GLY A 1 95 ? 16.560 7.188 -5.789 1.00 87.94 95 GLY A N 1
ATOM 727 C CA . GLY A 1 95 ? 15.417 7.173 -4.867 1.00 87.94 95 GLY A CA 1
ATOM 728 C C . GLY A 1 95 ? 14.581 5.886 -4.890 1.00 87.94 95 GLY A C 1
ATOM 729 O O . GLY A 1 95 ? 14.829 4.968 -5.670 1.00 87.94 95 GLY A O 1
ATOM 730 N N . LEU A 1 96 ? 13.560 5.835 -4.025 1.00 92.94 96 LEU A N 1
ATOM 731 C CA . LEU A 1 96 ? 12.458 4.871 -4.139 1.00 92.94 96 LEU A CA 1
ATOM 732 C C . LEU A 1 96 ? 11.312 5.498 -4.933 1.00 92.94 96 LEU A C 1
ATOM 734 O O . LEU A 1 96 ? 10.724 6.483 -4.494 1.00 92.94 96 LEU A O 1
ATOM 738 N N . ILE A 1 97 ? 10.943 4.900 -6.054 1.00 94.12 97 ILE A N 1
ATOM 739 C CA . ILE A 1 97 ? 9.751 5.287 -6.803 1.00 94.12 97 ILE A CA 1
ATOM 740 C C . ILE A 1 97 ? 8.695 4.210 -6.612 1.00 94.12 97 ILE A C 1
ATOM 742 O O . ILE A 1 97 ? 8.975 3.018 -6.717 1.00 94.12 97 ILE A O 1
ATOM 746 N N . VAL A 1 98 ? 7.479 4.630 -6.297 1.00 95.31 98 VAL A N 1
ATOM 747 C CA . VAL A 1 98 ? 6.339 3.746 -6.102 1.00 95.31 98 VAL A CA 1
ATOM 748 C C . VAL A 1 98 ? 5.284 4.088 -7.138 1.00 95.31 98 VAL A C 1
ATOM 750 O O . VAL A 1 98 ? 4.823 5.222 -7.192 1.00 95.31 98 VAL A O 1
ATOM 753 N N . VAL A 1 99 ? 4.907 3.112 -7.955 1.00 95.81 99 VAL A N 1
ATOM 754 C CA . VAL A 1 99 ? 3.861 3.227 -8.974 1.00 95.81 99 VAL A CA 1
ATOM 755 C C . VAL A 1 99 ? 2.665 2.420 -8.495 1.00 95.81 99 VAL A C 1
ATOM 757 O O . VAL A 1 99 ? 2.753 1.196 -8.397 1.00 95.81 99 VAL A O 1
ATOM 760 N N . ASP A 1 100 ? 1.561 3.085 -8.158 1.00 95.75 100 ASP A N 1
ATOM 761 C CA . ASP A 1 100 ? 0.351 2.411 -7.687 1.00 95.75 100 ASP A CA 1
ATOM 762 C C . ASP A 1 100 ? -0.667 2.210 -8.814 1.00 95.75 100 ASP A C 1
ATOM 764 O O . ASP A 1 100 ? -0.841 3.068 -9.680 1.00 95.75 100 ASP A O 1
ATOM 768 N N . ALA A 1 101 ? -1.363 1.073 -8.752 1.00 95.31 101 ALA A N 1
ATOM 769 C CA . ALA A 1 101 ? -2.394 0.644 -9.688 1.00 95.31 101 ALA A CA 1
ATOM 770 C C . ALA A 1 101 ? -1.951 0.662 -11.164 1.00 95.31 101 ALA A C 1
ATOM 772 O O . ALA A 1 101 ? -2.582 1.315 -11.993 1.00 95.31 101 ALA A O 1
ATOM 773 N N . VAL A 1 102 ? -0.903 -0.096 -11.506 1.00 96.19 102 VAL A N 1
ATOM 774 C CA . VAL A 1 102 ? -0.393 -0.218 -12.888 1.00 96.19 102 VAL A CA 1
ATOM 775 C C . VAL A 1 102 ? -1.436 -0.717 -13.885 1.00 96.19 102 VAL A C 1
ATOM 777 O O . VAL A 1 102 ? -1.364 -0.388 -15.060 1.00 96.19 102 VAL A O 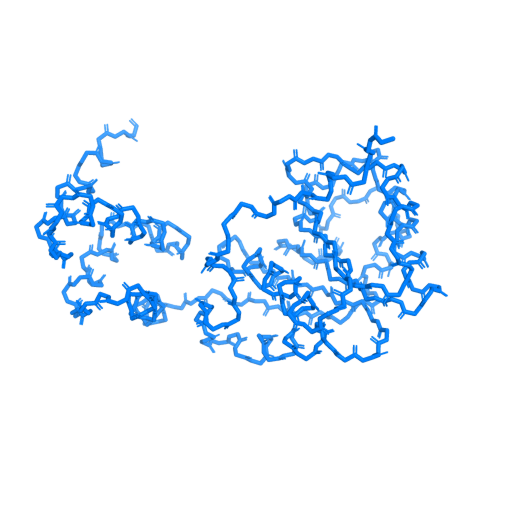1
ATOM 780 N N . GLU A 1 103 ? -2.469 -1.427 -13.433 1.00 94.81 103 GLU A N 1
ATOM 781 C CA . GLU A 1 103 ? -3.598 -1.792 -14.292 1.00 94.81 103 GLU A CA 1
ATOM 782 C C . GLU A 1 103 ? -4.458 -0.597 -14.753 1.00 94.81 103 GLU A C 1
ATOM 784 O O . GLU A 1 103 ? -5.361 -0.775 -15.562 1.00 94.81 103 GLU A O 1
ATOM 789 N N . ALA A 1 104 ? -4.243 0.600 -14.198 1.00 94.75 104 ALA A N 1
ATOM 790 C CA . ALA A 1 104 ? -4.867 1.849 -14.636 1.00 94.75 104 ALA A CA 1
ATOM 791 C C . ALA A 1 104 ? -3.959 2.676 -15.563 1.00 94.75 104 ALA A C 1
ATOM 793 O O . ALA A 1 104 ? -4.315 3.801 -15.910 1.00 94.75 104 ALA A O 1
ATOM 794 N N . LEU A 1 105 ? -2.790 2.144 -15.933 1.00 95.25 105 LEU A N 1
ATOM 795 C CA . LEU A 1 105 ? -1.878 2.789 -16.866 1.00 95.25 105 LEU A CA 1
ATOM 796 C C . LEU A 1 105 ? -2.568 2.991 -18.216 1.00 95.25 105 LEU A C 1
ATOM 798 O O . LEU A 1 105 ? -3.143 2.063 -18.781 1.00 95.25 105 LEU A O 1
ATOM 802 N N . ARG A 1 106 ? -2.505 4.218 -18.725 1.00 93.50 106 ARG A N 1
ATOM 803 C CA . ARG A 1 106 ? -3.049 4.562 -20.038 1.00 93.50 106 ARG A CA 1
ATOM 804 C C . ARG A 1 106 ? -2.091 4.084 -21.126 1.00 93.50 106 ARG A C 1
ATOM 806 O O . ARG A 1 106 ? -0.877 4.141 -20.929 1.00 93.50 106 ARG A O 1
ATOM 813 N N . ALA A 1 107 ? -2.621 3.674 -22.275 1.00 92.88 107 ALA A N 1
ATOM 814 C CA . ALA A 1 107 ? -1.810 3.165 -23.383 1.00 92.88 107 ALA A CA 1
ATOM 815 C C . ALA A 1 107 ? -0.734 4.178 -23.829 1.00 92.88 107 ALA A C 1
ATOM 817 O O . ALA A 1 107 ? 0.411 3.807 -24.082 1.00 92.88 107 ALA A O 1
ATOM 818 N N . GLU A 1 108 ? -1.063 5.476 -23.847 1.00 92.50 108 GLU A N 1
ATOM 819 C CA . GLU A 1 108 ? -0.120 6.549 -24.189 1.00 92.50 108 GLU A CA 1
ATOM 820 C C . GLU A 1 108 ? 1.033 6.726 -23.180 1.00 92.50 108 GLU A C 1
ATOM 822 O O . GLU A 1 108 ? 2.091 7.248 -23.537 1.00 92.50 108 GLU A O 1
ATOM 827 N N . ASP A 1 109 ? 0.859 6.256 -21.941 1.00 93.56 109 ASP A N 1
ATOM 828 C CA . ASP A 1 109 ? 1.832 6.394 -20.854 1.00 93.56 109 ASP A CA 1
ATOM 829 C C . ASP A 1 109 ? 2.755 5.171 -20.722 1.00 93.56 109 ASP A C 1
ATOM 831 O O . ASP A 1 109 ? 3.738 5.218 -19.977 1.00 93.56 109 ASP A O 1
ATOM 835 N N . GLU A 1 110 ? 2.496 4.074 -21.443 1.00 95.38 110 GLU A N 1
ATOM 836 C CA . GLU A 1 110 ? 3.285 2.840 -21.331 1.00 95.38 110 GLU A CA 1
ATOM 837 C C . GLU A 1 110 ? 4.771 3.060 -21.631 1.00 95.38 110 GLU A C 1
ATOM 839 O O . GLU A 1 110 ? 5.643 2.591 -20.894 1.00 95.38 110 GLU A O 1
ATOM 844 N N . LEU A 1 111 ? 5.076 3.832 -22.678 1.00 94.38 111 LEU A N 1
ATOM 845 C CA . LEU A 1 111 ? 6.456 4.150 -23.037 1.00 94.38 111 LEU A CA 1
ATOM 846 C C . LEU A 1 111 ? 7.134 5.034 -21.978 1.00 94.38 111 LEU A C 1
ATOM 848 O O . LEU A 1 111 ? 8.342 4.920 -21.764 1.00 94.38 111 LEU A O 1
ATOM 852 N N . LEU A 1 112 ? 6.376 5.898 -21.294 1.00 93.56 112 LEU A N 1
ATOM 853 C CA . LEU A 1 112 ? 6.897 6.699 -20.184 1.00 93.56 112 LEU A CA 1
ATOM 854 C C . LEU A 1 112 ? 7.212 5.819 -18.974 1.00 93.56 112 LEU A C 1
ATOM 856 O O . LEU A 1 112 ? 8.285 5.973 -18.389 1.00 93.56 112 LEU A O 1
ATOM 860 N N . LEU A 1 113 ? 6.342 4.862 -18.636 1.00 94.44 113 LEU A N 1
ATOM 861 C CA . LEU A 1 113 ? 6.617 3.910 -17.560 1.00 94.44 113 LEU A CA 1
ATOM 862 C C . LEU A 1 113 ? 7.825 3.023 -17.886 1.00 94.44 113 LEU A C 1
ATOM 864 O O . LEU A 1 113 ? 8.667 2.802 -17.020 1.00 94.44 113 LEU A O 1
ATOM 868 N N . LEU A 1 114 ? 7.961 2.563 -19.132 1.00 95.06 114 LEU A N 1
ATOM 869 C CA . LEU A 1 114 ? 9.138 1.805 -19.563 1.00 95.06 114 LEU A CA 1
ATOM 870 C C . LEU A 1 114 ? 10.427 2.617 -19.363 1.00 95.06 114 LEU A C 1
ATOM 872 O O . LEU A 1 114 ? 11.382 2.133 -18.759 1.00 95.06 114 LEU A O 1
ATOM 876 N N . ARG A 1 115 ? 10.440 3.882 -19.803 1.00 93.25 115 ARG A N 1
ATOM 877 C CA . ARG A 1 115 ? 11.584 4.789 -19.603 1.00 93.25 115 ARG A CA 1
ATOM 878 C C . ARG A 1 115 ? 11.882 5.032 -18.125 1.00 93.25 115 ARG A C 1
ATOM 880 O O . ARG A 1 115 ? 13.051 5.105 -17.753 1.00 93.25 115 ARG A O 1
ATOM 887 N N . LEU A 1 116 ? 10.849 5.147 -17.288 1.00 92.44 116 LEU A N 1
ATOM 888 C CA . LEU A 1 116 ? 10.997 5.279 -15.839 1.00 92.44 116 LEU A CA 1
ATOM 889 C C . LEU A 1 116 ? 11.707 4.060 -15.244 1.00 92.44 116 LEU A C 1
ATOM 891 O O . LEU A 1 116 ? 12.691 4.224 -14.526 1.00 92.44 116 LEU A O 1
ATOM 895 N N . VAL A 1 117 ? 11.237 2.851 -15.568 1.00 93.00 117 VAL A N 1
ATOM 896 C CA . VAL A 1 117 ? 11.825 1.590 -15.086 1.00 93.00 117 VAL A CA 1
ATOM 897 C C . VAL A 1 117 ? 13.302 1.508 -15.474 1.00 93.00 117 VAL A C 1
ATOM 899 O O . VAL A 1 117 ? 14.155 1.224 -14.631 1.00 93.00 117 VAL A O 1
ATOM 902 N N . ASP A 1 118 ? 13.611 1.822 -16.730 1.00 92.25 118 ASP A N 1
ATOM 903 C CA . ASP A 1 118 ? 14.967 1.762 -17.269 1.00 92.25 118 ASP A CA 1
ATOM 904 C C . ASP A 1 118 ? 15.893 2.776 -16.594 1.00 92.25 118 ASP A C 1
ATOM 906 O O . ASP A 1 118 ? 17.015 2.435 -16.218 1.00 92.25 118 ASP A O 1
ATOM 910 N N . ARG A 1 119 ? 15.409 4.004 -16.378 1.00 90.69 119 ARG A N 1
ATOM 911 C CA . ARG A 1 119 ? 16.168 5.074 -15.725 1.00 90.69 119 ARG A CA 1
ATOM 912 C C . ARG A 1 119 ? 16.447 4.774 -14.256 1.00 90.69 119 ARG A C 1
ATOM 914 O O . ARG A 1 119 ? 17.579 4.954 -13.819 1.00 90.69 119 ARG A O 1
ATOM 921 N N . VAL A 1 120 ? 15.440 4.317 -13.507 1.00 90.81 120 VAL A N 1
ATOM 922 C CA . VAL A 1 120 ? 15.602 3.957 -12.087 1.00 90.81 120 VAL A CA 1
ATOM 923 C C . VAL A 1 120 ? 16.628 2.845 -11.947 1.00 90.81 120 VAL A C 1
ATOM 925 O O . VAL A 1 120 ? 17.537 2.949 -11.130 1.00 90.81 120 VAL A O 1
ATOM 928 N N . ARG A 1 121 ? 16.530 1.810 -12.786 1.00 89.06 121 ARG A N 1
ATOM 929 C CA . ARG A 1 121 ? 17.484 0.704 -12.764 1.00 89.06 121 ARG A CA 1
ATOM 930 C C . ARG A 1 121 ? 18.897 1.153 -13.136 1.00 89.06 121 ARG A C 1
ATOM 932 O O . ARG A 1 121 ? 19.837 0.805 -12.436 1.00 89.06 121 ARG A O 1
ATOM 939 N N . ALA A 1 122 ? 19.063 1.934 -14.205 1.00 89.81 122 ALA A N 1
ATOM 940 C CA . ALA A 1 122 ? 20.380 2.407 -14.642 1.00 89.81 122 ALA A CA 1
ATOM 941 C C . ALA A 1 122 ? 21.096 3.271 -13.588 1.00 89.81 122 ALA A C 1
ATOM 943 O O . ALA A 1 122 ? 22.319 3.381 -13.605 1.00 89.81 122 ALA A O 1
ATOM 944 N N . ALA A 1 123 ? 20.339 3.882 -12.681 1.00 89.19 123 ALA A N 1
ATOM 945 C CA . ALA A 1 123 ? 20.853 4.726 -11.617 1.00 89.19 123 ALA A CA 1
ATOM 946 C C . ALA A 1 123 ? 20.968 4.034 -10.247 1.00 89.19 123 ALA A C 1
ATOM 948 O O . ALA A 1 123 ? 21.239 4.708 -9.251 1.00 89.19 123 ALA A O 1
ATOM 949 N N . GLY A 1 124 ? 20.752 2.716 -10.183 1.00 89.00 124 GLY A N 1
ATOM 950 C CA . GLY A 1 124 ? 20.788 1.953 -8.934 1.00 89.00 124 GLY A CA 1
ATOM 951 C C . GLY A 1 124 ? 19.676 2.319 -7.950 1.00 89.00 124 GLY A C 1
ATOM 952 O O . GLY A 1 124 ? 19.843 2.228 -6.735 1.00 89.00 124 GLY A O 1
ATOM 953 N N . GLY A 1 125 ? 18.545 2.804 -8.463 1.00 91.44 125 GLY A N 1
ATOM 954 C CA . GLY A 1 125 ? 17.376 3.151 -7.672 1.00 91.44 125 GLY A CA 1
ATOM 955 C C . GLY A 1 125 ? 16.477 1.953 -7.362 1.00 91.44 125 GLY A C 1
ATOM 956 O O . GLY A 1 125 ? 16.735 0.800 -7.717 1.00 91.44 125 GLY A O 1
ATOM 957 N N . LYS A 1 126 ? 15.367 2.251 -6.689 1.00 94.56 126 LYS A N 1
ATOM 958 C CA . LYS A 1 126 ? 14.363 1.271 -6.276 1.00 94.56 126 LYS A CA 1
ATOM 959 C C . LYS A 1 126 ? 13.025 1.586 -6.915 1.00 94.56 126 LYS A C 1
ATOM 961 O O . LYS A 1 126 ? 12.584 2.735 -6.891 1.00 94.56 126 LYS A O 1
ATOM 966 N N . LEU A 1 127 ? 12.348 0.563 -7.418 1.00 95.81 127 LEU A N 1
ATOM 967 C CA . LEU A 1 127 ? 11.010 0.682 -7.979 1.00 95.81 127 LEU A CA 1
ATOM 968 C C . LEU A 1 127 ? 10.072 -0.340 -7.328 1.00 95.81 127 LEU A C 1
ATOM 970 O O . LEU A 1 127 ? 10.351 -1.536 -7.317 1.00 95.81 127 LEU A O 1
ATOM 974 N N . LEU A 1 128 ? 8.954 0.137 -6.790 1.00 97.69 128 LEU A N 1
ATOM 975 C CA . LEU A 1 128 ? 7.851 -0.691 -6.307 1.00 97.69 128 LEU A CA 1
ATOM 976 C C . LEU A 1 128 ? 6.639 -0.452 -7.204 1.00 97.69 128 LEU A C 1
ATOM 978 O O . LEU A 1 128 ? 6.132 0.664 -7.264 1.00 97.69 128 LEU A O 1
ATOM 982 N N . VAL A 1 129 ? 6.153 -1.488 -7.877 1.00 97.94 129 VAL A N 1
ATOM 983 C CA . VAL A 1 129 ? 4.971 -1.396 -8.743 1.00 97.94 129 VAL A CA 1
ATOM 984 C C . VAL A 1 129 ? 3.835 -2.190 -8.120 1.00 97.94 129 VAL A C 1
ATOM 986 O O . VAL A 1 129 ? 3.996 -3.368 -7.814 1.00 97.94 129 VAL A O 1
ATOM 989 N N . CYS A 1 130 ? 2.677 -1.569 -7.931 1.00 98.25 130 CYS A N 1
ATOM 990 C CA . CYS A 1 130 ? 1.498 -2.244 -7.405 1.00 98.25 130 CYS A CA 1
ATOM 991 C C . CYS A 1 130 ? 0.544 -2.604 -8.538 1.00 98.25 130 CYS A C 1
ATOM 993 O O . CYS A 1 130 ? 0.209 -1.764 -9.373 1.00 98.25 130 CYS A O 1
ATOM 995 N N . SER A 1 131 ? 0.065 -3.844 -8.526 1.00 97.25 131 SER A N 1
ATOM 996 C CA . SER A 1 131 ? -0.864 -4.356 -9.528 1.00 97.25 131 SER A CA 1
ATOM 997 C C . SER A 1 131 ? -1.970 -5.184 -8.893 1.00 97.25 131 SER A C 1
ATOM 999 O O . SER A 1 131 ? -1.784 -5.856 -7.877 1.00 97.25 131 SER A O 1
ATOM 1001 N N . ARG A 1 132 ? -3.153 -5.171 -9.502 1.00 96.50 132 ARG A N 1
ATOM 1002 C CA . ARG A 1 132 ? -4.219 -6.117 -9.143 1.00 96.50 132 ARG A CA 1
ATOM 1003 C C . ARG A 1 132 ? -4.028 -7.519 -9.703 1.00 96.50 132 ARG A C 1
ATOM 1005 O O . ARG A 1 132 ? -4.589 -8.459 -9.145 1.00 96.50 132 ARG A O 1
ATOM 1012 N N . VAL A 1 133 ? -3.293 -7.631 -10.799 1.00 95.88 133 VAL A N 1
ATOM 1013 C CA . VAL A 1 133 ? -3.116 -8.858 -11.579 1.00 95.88 133 VAL A CA 1
ATOM 1014 C C . VAL A 1 133 ? -1.637 -9.092 -11.867 1.00 95.88 133 VAL A C 1
ATOM 1016 O O . VAL A 1 133 ? -0.804 -8.207 -11.648 1.00 95.88 133 VAL A O 1
ATOM 1019 N N . TRP A 1 134 ? -1.293 -10.280 -12.340 1.00 96.44 134 TRP A N 1
ATOM 1020 C CA . TRP A 1 134 ? 0.077 -10.573 -12.745 1.00 96.44 134 TRP A CA 1
ATOM 1021 C C . TRP A 1 134 ? 0.462 -9.789 -14.018 1.00 96.44 134 TRP A C 1
ATOM 1023 O O . TRP A 1 134 ? -0.426 -9.416 -14.788 1.00 96.44 134 TRP A O 1
ATOM 1033 N N . PRO A 1 135 ? 1.756 -9.492 -14.264 1.00 94.75 135 PRO A N 1
ATOM 1034 C CA . PRO A 1 135 ? 2.165 -8.683 -15.420 1.00 94.75 135 PRO A CA 1
ATOM 1035 C C . PRO A 1 135 ? 1.751 -9.243 -16.783 1.00 94.75 135 PRO A C 1
ATOM 1037 O O . PRO A 1 135 ? 1.514 -8.487 -17.717 1.00 94.75 135 PRO A O 1
ATOM 1040 N N . ASP A 1 136 ? 1.663 -10.564 -16.910 1.00 94.81 136 ASP A N 1
ATOM 1041 C CA . ASP A 1 136 ? 1.174 -11.269 -18.097 1.00 94.81 136 ASP A CA 1
ATOM 1042 C C . ASP A 1 136 ? -0.324 -11.046 -18.364 1.00 94.81 136 ASP A C 1
ATOM 1044 O O . ASP A 1 136 ? -0.759 -11.135 -19.513 1.00 94.81 136 ASP A O 1
ATOM 1048 N N . GLN A 1 137 ? -1.087 -10.713 -17.324 1.00 95.56 137 GLN A N 1
ATOM 1049 C CA . GLN A 1 137 ? -2.518 -10.418 -17.372 1.00 95.56 137 GLN A CA 1
ATOM 1050 C C . GLN A 1 137 ? -2.823 -8.924 -17.544 1.00 95.56 137 GLN A C 1
ATOM 1052 O O . GLN A 1 137 ? -3.989 -8.557 -17.683 1.00 95.56 137 GLN A O 1
ATOM 1057 N N . LEU A 1 138 ? -1.809 -8.054 -17.501 1.00 95.12 138 LEU A N 1
ATOM 1058 C CA . LEU A 1 138 ? -1.997 -6.636 -17.786 1.00 95.12 138 LEU A CA 1
ATOM 1059 C C . LEU A 1 138 ? -2.259 -6.437 -19.284 1.00 95.12 138 LEU A C 1
ATOM 1061 O O . LEU A 1 138 ? -1.568 -7.009 -20.134 1.00 95.12 138 LEU A O 1
ATOM 1065 N N . ASP A 1 139 ? -3.227 -5.580 -19.594 1.00 95.00 139 ASP A N 1
ATOM 1066 C CA . ASP A 1 139 ? -3.539 -5.151 -20.958 1.00 95.00 139 ASP A CA 1
ATOM 1067 C C . ASP A 1 139 ? -2.522 -4.097 -21.427 1.00 95.00 139 ASP A C 1
ATOM 1069 O O . ASP A 1 139 ? -2.828 -2.917 -21.545 1.00 95.00 139 ASP A O 1
ATOM 1073 N N . LEU A 1 140 ? -1.265 -4.528 -21.579 1.00 95.38 140 LEU A N 1
ATOM 1074 C CA . LEU A 1 140 ? -0.157 -3.697 -22.056 1.00 95.38 140 LEU A CA 1
ATOM 1075 C C . LEU A 1 140 ? 0.082 -3.943 -23.541 1.00 95.38 140 LEU A C 1
ATOM 1077 O O . LEU A 1 140 ? 0.315 -5.092 -23.943 1.00 95.38 140 LEU A O 1
ATOM 1081 N N . GLN A 1 141 ? 0.117 -2.863 -24.317 1.00 94.88 141 GLN A N 1
ATOM 1082 C CA . GLN A 1 141 ? 0.455 -2.873 -25.741 1.00 94.88 141 GLN A CA 1
ATOM 1083 C C . GLN A 1 141 ? 1.963 -3.007 -25.983 1.00 94.88 141 GLN A C 1
ATOM 1085 O O . GLN A 1 141 ? 2.374 -3.486 -27.036 1.00 94.88 141 GLN A O 1
ATOM 1090 N N . THR A 1 142 ? 2.784 -2.616 -25.006 1.00 95.19 142 THR A N 1
ATOM 1091 C CA . THR A 1 142 ? 4.250 -2.590 -25.058 1.00 95.19 142 THR A CA 1
ATOM 1092 C C . THR A 1 142 ? 4.834 -3.874 -24.448 1.00 95.19 142 THR A C 1
ATOM 1094 O O . THR A 1 142 ? 4.911 -3.994 -23.217 1.00 95.19 142 THR A O 1
ATOM 1097 N N . PRO A 1 143 ? 5.312 -4.845 -25.255 1.00 93.25 143 PRO A N 1
ATOM 1098 C CA . PRO A 1 143 ? 5.824 -6.122 -24.740 1.00 93.25 143 PRO A CA 1
ATOM 1099 C C . PRO A 1 143 ? 7.089 -5.961 -23.887 1.00 93.25 143 PRO A C 1
ATOM 1101 O O . PRO A 1 143 ? 7.310 -6.712 -22.932 1.00 93.25 143 PRO A O 1
ATOM 1104 N N . ASP A 1 144 ? 7.899 -4.948 -24.192 1.00 96.19 144 ASP A N 1
ATOM 1105 C CA . ASP A 1 144 ? 9.111 -4.631 -23.441 1.00 96.19 144 ASP A CA 1
ATOM 1106 C C . ASP A 1 144 ? 8.780 -4.230 -22.004 1.00 96.19 144 ASP A C 1
ATOM 1108 O O . ASP A 1 144 ? 9.401 -4.741 -21.076 1.00 96.19 144 ASP A O 1
ATOM 1112 N N . LEU A 1 145 ? 7.758 -3.389 -21.797 1.00 96.38 145 LEU A N 1
ATOM 1113 C CA . LEU A 1 145 ? 7.308 -2.993 -20.460 1.00 96.38 145 LEU A CA 1
ATOM 1114 C C . LEU A 1 145 ? 6.881 -4.213 -19.645 1.00 96.38 145 LEU A C 1
ATOM 1116 O O . LEU A 1 145 ? 7.327 -4.382 -18.511 1.00 96.38 145 LEU A O 1
ATOM 1120 N N . ARG A 1 146 ? 6.080 -5.100 -20.242 1.00 96.31 146 ARG A N 1
ATOM 1121 C CA . ARG A 1 146 ? 5.683 -6.366 -19.613 1.00 96.31 146 ARG A CA 1
ATOM 1122 C C . ARG A 1 146 ? 6.904 -7.181 -19.183 1.00 96.31 146 ARG A C 1
ATOM 1124 O O . ARG A 1 146 ? 6.965 -7.633 -18.042 1.00 96.31 146 ARG A O 1
ATOM 1131 N N . SER A 1 147 ? 7.889 -7.316 -20.068 1.00 95.19 147 SER A N 1
ATOM 1132 C CA . SER A 1 147 ? 9.127 -8.054 -19.795 1.00 95.19 147 SER A CA 1
ATOM 1133 C C . SER A 1 147 ? 9.934 -7.417 -18.659 1.00 95.19 147 SER A C 1
ATOM 1135 O O . SER A 1 147 ? 10.418 -8.128 -17.780 1.00 95.19 147 SER A O 1
ATOM 1137 N N . ARG A 1 148 ? 10.029 -6.078 -18.612 1.00 94.38 148 ARG A N 1
ATOM 1138 C CA . ARG A 1 148 ? 10.694 -5.363 -17.508 1.00 94.38 148 ARG A CA 1
ATOM 1139 C C . ARG A 1 148 ? 9.987 -5.580 -16.177 1.00 94.38 148 ARG A C 1
ATOM 1141 O O . ARG A 1 148 ? 10.653 -5.835 -15.180 1.00 94.38 148 ARG A O 1
ATOM 1148 N N . LEU A 1 149 ? 8.656 -5.511 -16.156 1.00 95.94 149 LEU A N 1
ATOM 1149 C CA . LEU A 1 149 ? 7.865 -5.767 -14.952 1.00 95.94 149 LEU A CA 1
ATOM 1150 C C . LEU A 1 149 ? 8.070 -7.200 -14.436 1.00 95.94 149 LEU A C 1
ATOM 1152 O O . LEU A 1 149 ? 8.163 -7.410 -13.231 1.00 95.94 149 LEU A O 1
ATOM 1156 N N . GLN A 1 150 ? 8.221 -8.178 -15.331 1.00 95.38 150 GLN A N 1
ATOM 1157 C CA . GLN A 1 150 ? 8.489 -9.573 -14.964 1.00 95.38 150 GLN A CA 1
ATOM 1158 C C . GLN A 1 150 ? 9.870 -9.810 -14.335 1.00 95.38 150 GLN A C 1
ATOM 1160 O O . GLN A 1 150 ? 10.056 -10.826 -13.671 1.00 95.38 150 GLN A O 1
ATOM 1165 N N . TRP A 1 151 ? 10.828 -8.891 -14.490 1.00 93.56 151 TRP A N 1
ATOM 1166 C CA . TRP A 1 151 ? 12.133 -8.992 -13.824 1.00 93.56 151 TRP A CA 1
ATOM 1167 C C . TRP A 1 151 ? 12.073 -8.697 -12.325 1.00 93.56 151 TRP A C 1
ATOM 1169 O O . TRP A 1 151 ? 13.020 -9.006 -11.604 1.00 93.56 151 TRP A O 1
ATOM 1179 N N . GLY A 1 152 ? 10.992 -8.073 -11.854 1.00 94.50 152 GLY A N 1
ATOM 1180 C CA . GLY A 1 152 ? 10.842 -7.732 -10.449 1.00 94.50 152 GLY A CA 1
ATOM 1181 C C . GLY A 1 152 ? 10.589 -8.935 -9.546 1.00 94.50 152 GLY A C 1
ATOM 1182 O O . GLY A 1 152 ? 10.032 -9.950 -9.959 1.00 94.50 152 GLY A O 1
ATOM 1183 N N . ALA A 1 153 ? 10.933 -8.796 -8.268 1.00 96.75 153 ALA A N 1
ATOM 1184 C CA . ALA A 1 153 ? 10.523 -9.760 -7.255 1.00 96.75 153 ALA A CA 1
ATOM 1185 C C . ALA A 1 153 ? 9.006 -9.659 -7.022 1.00 96.75 153 ALA A C 1
ATOM 1187 O O . ALA A 1 153 ? 8.497 -8.599 -6.651 1.00 96.75 153 ALA A O 1
ATOM 1188 N N . MET A 1 154 ? 8.289 -10.762 -7.235 1.00 97.00 154 MET A N 1
ATOM 1189 C CA . MET A 1 154 ? 6.830 -10.824 -7.120 1.00 97.00 154 MET A CA 1
ATOM 1190 C C . MET A 1 154 ? 6.414 -11.056 -5.664 1.00 97.00 154 MET A C 1
ATOM 1192 O O . MET A 1 154 ? 6.792 -12.052 -5.047 1.00 97.00 154 MET A O 1
ATOM 1196 N N . LEU A 1 155 ? 5.619 -10.141 -5.117 1.00 98.06 155 LEU A N 1
ATOM 1197 C CA . LEU A 1 155 ? 5.097 -10.165 -3.754 1.00 98.06 155 LEU A CA 1
ATOM 1198 C C . LEU A 1 155 ? 3.568 -10.206 -3.807 1.00 98.06 155 LEU A C 1
ATOM 1200 O O . LEU A 1 155 ? 2.917 -9.191 -4.047 1.00 98.06 155 LEU A O 1
ATOM 1204 N N . GLU A 1 156 ? 2.986 -11.382 -3.587 1.00 97.88 156 GLU A N 1
ATOM 1205 C CA . GLU A 1 156 ? 1.540 -11.587 -3.696 1.00 97.88 156 GLU A CA 1
ATOM 1206 C C . GLU A 1 156 ? 0.828 -11.439 -2.343 1.00 97.88 156 GLU A C 1
ATOM 1208 O O . GLU A 1 156 ? 0.977 -12.261 -1.436 1.00 97.88 156 GLU A O 1
ATOM 1213 N N . LEU A 1 157 ? 0.016 -10.393 -2.211 1.00 97.44 157 LEU A N 1
ATOM 1214 C CA . LEU A 1 157 ? -0.826 -10.150 -1.048 1.00 97.44 157 LEU A CA 1
ATOM 1215 C C . LEU A 1 157 ? -2.085 -11.009 -1.074 1.00 97.44 157 LEU A C 1
ATOM 1217 O O . LEU A 1 157 ? -2.834 -11.038 -2.052 1.00 97.44 157 LEU A O 1
ATOM 1221 N N . LYS A 1 158 ? -2.386 -11.592 0.080 1.00 95.19 158 LYS A N 1
ATOM 1222 C CA . LYS A 1 158 ? -3.602 -12.357 0.340 1.00 95.19 158 LYS A CA 1
ATOM 1223 C C . LYS A 1 158 ? -4.630 -11.503 1.067 1.00 95.19 158 LYS A C 1
ATOM 1225 O O . LYS A 1 158 ? -4.275 -10.645 1.879 1.00 95.19 158 LYS A O 1
ATOM 1230 N N . LEU A 1 159 ? -5.908 -11.756 0.797 1.00 94.19 159 LEU A N 1
ATOM 1231 C CA . LEU A 1 159 ? -6.979 -11.207 1.623 1.00 94.19 159 LEU A CA 1
ATOM 1232 C C . LEU A 1 159 ? -7.015 -11.926 2.979 1.00 94.19 159 LEU A C 1
ATOM 1234 O O . LEU A 1 159 ? -6.734 -13.127 3.032 1.00 94.19 159 LEU A O 1
ATOM 1238 N N . PRO A 1 160 ? -7.356 -11.214 4.063 1.00 92.62 160 PRO A N 1
ATOM 1239 C CA . PRO A 1 160 ? -7.721 -11.857 5.318 1.00 92.62 160 PRO A CA 1
ATOM 1240 C C . PRO A 1 160 ? -8.955 -12.747 5.132 1.00 92.62 160 PRO A C 1
ATOM 1242 O O . PRO A 1 160 ? -9.868 -12.415 4.374 1.00 92.62 160 PRO A O 1
ATOM 1245 N N . ASP A 1 161 ? -8.992 -13.853 5.867 1.00 92.75 161 ASP A N 1
ATOM 1246 C CA . ASP A 1 161 ? -10.216 -14.614 6.104 1.00 92.75 161 ASP A CA 1
ATOM 1247 C C . ASP A 1 161 ? -11.101 -13.906 7.150 1.00 92.75 161 ASP A C 1
ATOM 1249 O O . ASP A 1 161 ? -10.796 -12.805 7.608 1.00 92.75 161 ASP A O 1
ATOM 1253 N N . GLU A 1 162 ? -12.224 -14.512 7.540 1.00 89.31 162 GLU A N 1
ATOM 1254 C CA . GLU A 1 162 ? -13.161 -13.883 8.484 1.00 89.31 162 GLU A CA 1
ATOM 1255 C C . GLU A 1 162 ? -12.520 -13.599 9.856 1.00 89.31 162 GLU A C 1
ATOM 1257 O O . GLU A 1 162 ? -12.685 -12.508 10.410 1.00 89.31 162 GLU A O 1
ATOM 1262 N N . ALA A 1 163 ? -11.718 -14.537 10.369 1.00 91.38 163 ALA A N 1
ATOM 1263 C CA . ALA A 1 163 ? -10.957 -14.340 11.600 1.00 91.38 163 ALA A CA 1
ATOM 1264 C C . ALA A 1 163 ? -9.922 -13.211 11.444 1.00 91.38 163 ALA A C 1
ATOM 1266 O O . ALA A 1 163 ? -9.782 -12.360 12.327 1.00 91.38 163 ALA A O 1
ATOM 1267 N N . GLY A 1 164 ? -9.244 -13.155 10.297 1.00 93.75 164 GLY A N 1
ATOM 1268 C CA . GLY A 1 164 ? -8.304 -12.104 9.937 1.00 93.75 164 GLY A CA 1
ATOM 1269 C C . GLY A 1 164 ? -8.951 -10.728 9.803 1.00 93.75 164 GLY A C 1
ATOM 1270 O O . GLY A 1 164 ? -8.356 -9.743 10.225 1.00 93.75 164 GLY A O 1
ATOM 1271 N N . LEU A 1 165 ? -10.180 -10.634 9.289 1.00 93.94 165 LEU A N 1
ATOM 1272 C CA . LEU A 1 165 ? -10.923 -9.373 9.208 1.00 93.94 165 LEU A CA 1
ATOM 1273 C C . LEU A 1 165 ? -11.246 -8.827 10.603 1.00 93.94 165 LEU A C 1
ATOM 1275 O O . LEU A 1 165 ? -11.051 -7.638 10.859 1.00 93.94 165 LEU A O 1
ATOM 1279 N N . SER A 1 166 ? -11.682 -9.696 11.520 1.00 93.00 166 SER A N 1
ATOM 1280 C CA . SER A 1 166 ? -11.893 -9.337 12.928 1.00 93.00 166 SER A CA 1
ATOM 1281 C C . SER A 1 166 ? -10.592 -8.856 13.585 1.00 93.00 166 SER A C 1
ATOM 1283 O O . SER A 1 166 ? -10.561 -7.791 14.205 1.00 93.00 166 SER A O 1
ATOM 1285 N N . ALA A 1 167 ? -9.487 -9.579 13.376 1.00 94.38 167 ALA A N 1
ATOM 1286 C CA . ALA A 1 167 ? -8.171 -9.203 13.892 1.00 94.38 167 ALA A CA 1
ATOM 1287 C C . ALA A 1 167 ? -7.644 -7.886 13.291 1.00 9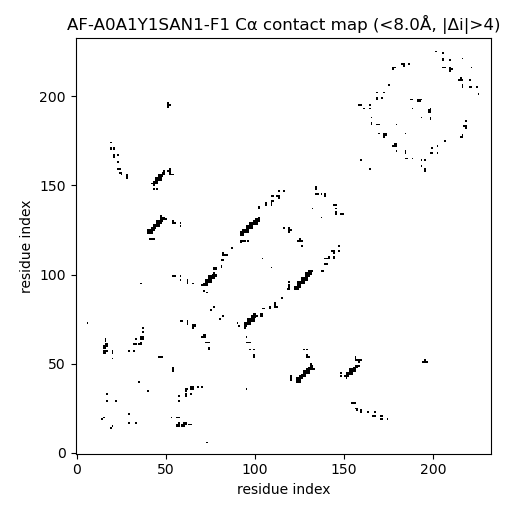4.38 167 ALA A C 1
ATOM 1289 O O . ALA A 1 167 ? -7.074 -7.066 14.009 1.00 94.38 167 ALA A O 1
ATOM 1290 N N . MET A 1 168 ? -7.875 -7.645 11.999 1.00 94.81 168 MET A N 1
ATOM 1291 C CA . MET A 1 168 ? -7.533 -6.396 11.318 1.00 94.81 168 MET A CA 1
ATOM 1292 C C . MET A 1 168 ? -8.307 -5.210 11.902 1.00 94.81 168 MET A C 1
ATOM 1294 O O . MET A 1 168 ? -7.722 -4.155 12.151 1.00 94.81 168 MET A O 1
ATOM 1298 N N . LEU A 1 169 ? -9.610 -5.371 12.144 1.00 93.44 169 LEU A N 1
ATOM 1299 C CA . LEU A 1 169 ? -10.432 -4.340 12.775 1.00 93.44 169 LEU A CA 1
ATOM 1300 C C . LEU A 1 169 ? -9.983 -4.057 14.212 1.00 93.44 169 LEU A C 1
ATOM 1302 O O . LEU A 1 169 ? -9.861 -2.894 14.589 1.00 93.44 169 LEU A O 1
ATOM 1306 N N . ALA A 1 170 ? -9.666 -5.101 14.983 1.00 93.56 170 ALA A N 1
ATOM 1307 C CA . ALA A 1 170 ? -9.118 -4.966 16.330 1.00 93.56 170 ALA A CA 1
ATOM 1308 C C . ALA A 1 170 ? -7.789 -4.194 16.330 1.00 93.56 170 ALA A C 1
ATOM 1310 O O . ALA A 1 170 ? -7.616 -3.254 17.105 1.00 93.56 170 ALA A O 1
ATOM 1311 N N . HIS A 1 171 ? -6.881 -4.546 15.414 1.00 93.88 171 HIS A N 1
ATOM 1312 C CA . HIS A 1 171 ? -5.600 -3.862 15.212 1.00 93.88 171 HIS A CA 1
ATOM 1313 C C . HIS A 1 171 ? -5.799 -2.380 14.893 1.00 93.88 171 HIS A C 1
ATOM 1315 O O . HIS A 1 171 ? -5.176 -1.508 15.500 1.00 93.88 171 HIS A O 1
ATOM 1321 N N . ARG A 1 172 ? -6.720 -2.074 13.975 1.00 91.69 172 ARG A N 1
ATOM 1322 C CA . ARG A 1 172 ? -7.045 -0.695 13.602 1.00 91.69 172 ARG A CA 1
ATOM 1323 C C . ARG A 1 172 ? -7.665 0.086 14.763 1.00 91.69 172 ARG A C 1
ATOM 1325 O O . ARG A 1 172 ? -7.256 1.213 15.018 1.00 91.69 172 ARG A O 1
ATOM 1332 N N . ALA A 1 173 ? -8.597 -0.511 15.500 1.00 90.44 173 ALA A N 1
ATOM 1333 C CA . ALA A 1 173 ? -9.211 0.108 16.672 1.00 90.44 173 ALA A CA 1
ATOM 1334 C C . ALA A 1 173 ? -8.176 0.421 17.762 1.00 90.44 173 ALA A C 1
ATOM 1336 O O . ALA A 1 173 ? -8.174 1.524 18.306 1.00 90.44 173 ALA A O 1
ATOM 1337 N N . GLN A 1 174 ? -7.244 -0.501 18.019 1.00 91.19 174 GLN A N 1
ATOM 1338 C CA . GLN A 1 174 ? -6.137 -0.279 18.948 1.00 91.19 174 GLN A CA 1
ATOM 1339 C C . GLN A 1 174 ? -5.268 0.911 18.515 1.00 91.19 174 GLN A C 1
ATOM 1341 O O . GLN A 1 174 ? -4.918 1.747 19.346 1.00 91.19 174 GLN A O 1
ATOM 1346 N N . ARG A 1 175 ? -4.960 1.026 17.216 1.00 88.81 175 ARG A N 1
ATOM 1347 C CA . ARG A 1 175 ? -4.210 2.162 16.649 1.00 88.81 175 ARG A CA 1
ATOM 1348 C C . ARG A 1 175 ? -4.935 3.501 16.801 1.00 88.81 175 ARG A C 1
ATOM 1350 O O . ARG A 1 175 ? -4.273 4.522 16.939 1.00 88.81 175 ARG A O 1
ATOM 1357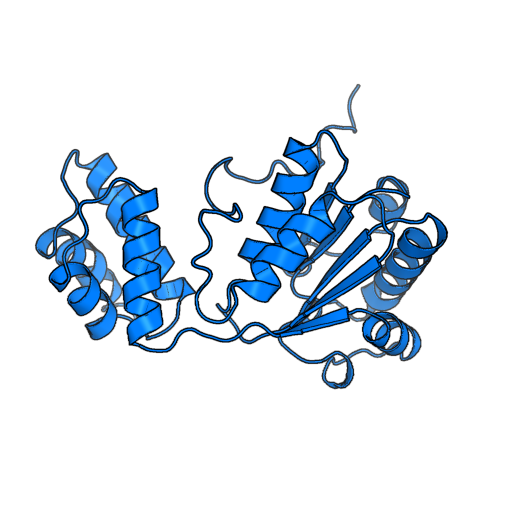 N N . LEU A 1 176 ? -6.266 3.490 16.802 1.00 86.38 176 LEU A N 1
ATOM 1358 C CA . LEU A 1 176 ? -7.109 4.666 17.044 1.00 86.38 176 LEU A CA 1
ATOM 1359 C C . LEU A 1 176 ? -7.326 4.962 18.543 1.00 86.38 176 LEU A C 1
ATOM 1361 O O . LEU A 1 176 ? -8.000 5.931 18.890 1.00 86.38 176 LEU A O 1
ATOM 1365 N N . GLY A 1 177 ? -6.787 4.133 19.447 1.00 86.31 177 GLY A N 1
ATOM 1366 C CA . GLY A 1 177 ? -7.015 4.254 20.890 1.00 86.31 177 GLY A CA 1
ATOM 1367 C C . GLY A 1 177 ? -8.437 3.881 21.325 1.00 86.31 177 GLY A C 1
ATOM 1368 O O . GLY A 1 177 ? -8.880 4.265 22.406 1.00 86.31 177 GLY A O 1
ATOM 1369 N N . VAL A 1 178 ? -9.171 3.144 20.492 1.00 86.00 178 VAL A N 1
ATOM 1370 C CA . VAL A 1 178 ? -10.539 2.704 20.772 1.00 86.00 178 VAL A CA 1
ATOM 1371 C C . VAL A 1 178 ? -10.518 1.438 21.623 1.00 86.00 178 VAL A C 1
ATOM 1373 O O . VAL A 1 178 ? -9.815 0.475 21.314 1.00 86.00 178 VAL A O 1
ATOM 1376 N N . HIS A 1 179 ? -11.356 1.395 22.662 1.00 84.94 179 HIS A N 1
ATOM 1377 C CA . HIS A 1 179 ? -11.605 0.159 23.398 1.00 84.94 179 HIS A CA 1
ATOM 1378 C C . HIS A 1 179 ? -12.361 -0.841 22.511 1.00 84.94 179 HIS A C 1
ATOM 1380 O O . HIS A 1 179 ? -13.563 -0.711 22.270 1.00 84.94 179 HIS A O 1
ATOM 1386 N N . TRP A 1 180 ? -11.641 -1.836 21.999 1.00 88.19 180 TRP A N 1
ATOM 1387 C CA . TRP A 1 180 ? -12.206 -2.840 21.110 1.00 88.19 180 TRP A CA 1
ATOM 1388 C C . TRP A 1 180 ? -12.936 -3.933 21.893 1.00 88.19 180 TRP A C 1
ATOM 1390 O O . TRP A 1 180 ? -12.346 -4.599 22.742 1.00 88.19 180 TRP A O 1
ATOM 1400 N N . SER A 1 181 ? -14.210 -4.162 21.566 1.00 87.50 181 SER A N 1
ATOM 1401 C CA . SER A 1 181 ? -14.971 -5.311 22.065 1.00 87.50 181 SER A CA 1
ATOM 1402 C C . SER A 1 181 ? -15.349 -6.240 20.908 1.00 87.50 181 SER A C 1
ATOM 1404 O O . SER A 1 181 ? -15.658 -5.743 19.821 1.00 87.50 181 SER A O 1
ATOM 1406 N N . PRO A 1 182 ? -15.415 -7.571 21.122 1.00 86.50 182 PRO A N 1
ATOM 1407 C CA . PRO A 1 182 ? -15.834 -8.518 20.083 1.00 86.50 182 PRO A CA 1
ATOM 1408 C C . PRO A 1 182 ? -17.181 -8.157 19.444 1.00 86.50 182 PRO A C 1
ATOM 1410 O O . PRO A 1 182 ? -17.363 -8.298 18.240 1.00 86.50 182 PRO A O 1
ATOM 1413 N N . ARG A 1 183 ? -18.095 -7.571 20.231 1.00 88.88 183 ARG A N 1
ATOM 1414 C CA . ARG A 1 183 ? -19.410 -7.116 19.757 1.00 88.88 183 ARG A CA 1
ATOM 1415 C C . ARG A 1 183 ? -19.329 -6.024 18.685 1.00 88.88 183 ARG A C 1
ATOM 1417 O O . ARG A 1 183 ? -20.207 -5.982 17.830 1.00 88.88 183 ARG A O 1
ATOM 1424 N N . LEU A 1 184 ? -18.323 -5.142 18.723 1.00 87.50 184 LEU A N 1
ATOM 1425 C CA . LEU A 1 184 ? -18.120 -4.120 17.683 1.00 87.50 184 LEU A CA 1
ATOM 1426 C C . LEU A 1 184 ? -17.685 -4.768 16.363 1.00 87.50 184 LEU A C 1
ATOM 1428 O O . LEU A 1 184 ? -18.231 -4.440 15.311 1.00 87.50 184 LEU A O 1
ATOM 1432 N N . GLY A 1 185 ? -16.747 -5.717 16.435 1.00 88.81 185 GLY A N 1
ATOM 1433 C CA . GLY A 1 185 ? -16.282 -6.484 15.278 1.00 88.81 185 GLY A CA 1
ATOM 1434 C C . GLY A 1 185 ? -17.404 -7.288 14.636 1.00 88.81 185 GLY A C 1
ATOM 1435 O O . GLY A 1 185 ? -17.663 -7.133 13.444 1.00 88.81 185 GLY A O 1
ATOM 1436 N N . ASP A 1 186 ? -18.129 -8.066 15.441 1.00 90.25 186 ASP A N 1
ATOM 1437 C CA . ASP A 1 186 ? -19.274 -8.858 14.982 1.00 90.25 186 ASP A CA 1
ATOM 1438 C C . ASP A 1 186 ? -20.354 -7.981 14.345 1.00 90.25 186 ASP A C 1
ATOM 1440 O O . ASP A 1 186 ? -20.976 -8.371 13.358 1.00 90.25 186 ASP A O 1
ATOM 1444 N N . PHE A 1 187 ? -20.589 -6.788 14.898 1.00 90.44 187 PHE A N 1
ATOM 1445 C CA . PHE A 1 187 ? -21.567 -5.856 14.352 1.00 90.44 187 PHE A CA 1
ATOM 1446 C C . PHE A 1 187 ? -21.172 -5.369 12.950 1.00 90.44 187 PHE A C 1
ATOM 1448 O O . PHE A 1 187 ? -21.999 -5.423 12.038 1.00 90.44 1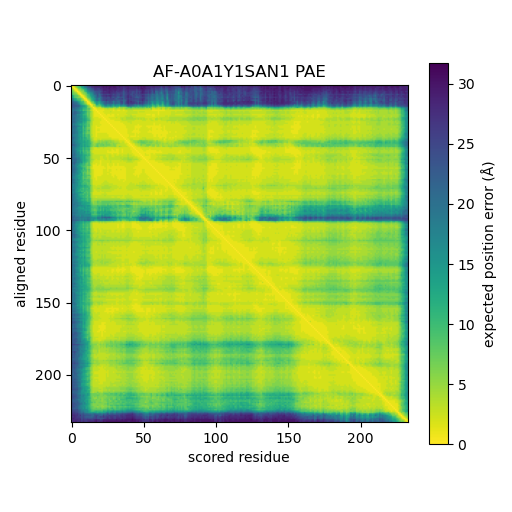87 PHE A O 1
ATOM 1455 N N . LEU A 1 188 ? -19.916 -4.953 12.759 1.00 90.44 188 LEU A N 1
ATOM 1456 C CA . LEU A 1 188 ? -19.400 -4.517 11.456 1.00 90.44 188 LEU A CA 1
ATOM 1457 C C . LEU A 1 188 ? -19.422 -5.657 10.431 1.00 90.44 188 LEU A C 1
ATOM 1459 O O . LEU A 1 188 ? -19.936 -5.478 9.329 1.00 90.44 188 LEU A O 1
ATOM 1463 N N . LEU A 1 189 ? -18.936 -6.842 10.812 1.00 91.75 189 LEU A N 1
ATOM 1464 C CA . LEU A 1 189 ? -18.859 -8.010 9.928 1.00 91.75 189 LEU A CA 1
ATOM 1465 C C . LEU A 1 189 ? -20.232 -8.549 9.504 1.00 91.75 189 LEU A C 1
ATOM 1467 O O . LEU A 1 189 ? -20.347 -9.136 8.432 1.00 91.75 189 LEU A O 1
ATOM 1471 N N . ARG A 1 190 ? -21.277 -8.358 10.321 1.00 91.06 190 ARG A N 1
ATOM 1472 C CA . ARG A 1 190 ? -22.651 -8.763 9.976 1.00 91.06 190 ARG A CA 1
ATOM 1473 C C . ARG A 1 190 ? -23.365 -7.781 9.052 1.00 91.06 190 ARG A C 1
ATOM 1475 O O . ARG A 1 190 ? -24.306 -8.190 8.379 1.00 91.06 190 ARG A O 1
ATOM 1482 N N . ARG A 1 191 ? -22.996 -6.498 9.077 1.00 88.50 191 ARG A N 1
ATOM 1483 C CA . ARG A 1 191 ? -23.727 -5.431 8.371 1.00 88.50 191 ARG A CA 1
ATOM 1484 C C . ARG A 1 191 ? -23.050 -4.927 7.111 1.00 88.50 191 ARG A C 1
ATOM 1486 O O . ARG A 1 191 ? -23.729 -4.378 6.252 1.00 88.50 191 ARG A O 1
ATOM 1493 N N . LEU A 1 192 ? -21.737 -5.075 7.016 1.00 88.75 192 LEU A N 1
ATOM 1494 C CA . LEU A 1 192 ? -20.962 -4.582 5.891 1.00 88.75 192 LEU A CA 1
ATOM 1495 C C . LEU A 1 192 ? -20.459 -5.744 5.036 1.00 88.75 192 LEU A C 1
ATOM 1497 O O . LEU A 1 192 ? -20.279 -6.856 5.543 1.00 88.75 192 LEU A O 1
ATOM 1501 N N . PRO A 1 193 ? -20.182 -5.500 3.744 1.00 87.38 193 PRO A N 1
ATOM 1502 C CA . PRO A 1 193 ? -19.475 -6.466 2.921 1.00 87.38 193 PRO A CA 1
ATOM 1503 C C . PRO A 1 193 ? -18.167 -6.892 3.595 1.00 87.38 193 PRO A C 1
ATOM 1505 O O . PRO A 1 193 ? -17.480 -6.071 4.207 1.00 87.38 193 PRO A O 1
ATOM 1508 N N . ARG A 1 194 ? -17.788 -8.165 3.430 1.00 90.19 194 ARG A N 1
ATOM 1509 C CA . ARG A 1 194 ? -16.506 -8.733 3.893 1.00 90.19 194 ARG A CA 1
ATOM 1510 C C . ARG A 1 194 ? -15.316 -8.227 3.054 1.00 90.19 194 ARG A C 1
ATOM 1512 O O . ARG A 1 194 ? -14.496 -9.004 2.576 1.00 90.19 194 ARG A O 1
ATOM 1519 N N . ASP A 1 195 ? -15.250 -6.918 2.842 1.00 90.38 195 ASP A N 1
ATOM 1520 C CA . ASP A 1 195 ? -14.200 -6.206 2.124 1.00 90.38 195 ASP A CA 1
ATOM 1521 C C . ASP A 1 195 ? -13.359 -5.406 3.137 1.00 90.38 195 ASP A C 1
ATOM 1523 O O . ASP A 1 195 ? -13.904 -4.554 3.848 1.00 90.38 195 ASP A O 1
ATOM 1527 N N . PRO A 1 196 ? -12.036 -5.645 3.224 1.00 91.69 196 PRO A N 1
ATOM 1528 C CA . PRO A 1 196 ? -11.180 -4.972 4.197 1.00 91.69 196 PRO A CA 1
ATOM 1529 C C . PRO A 1 196 ? -11.245 -3.441 4.140 1.00 91.69 196 PRO A C 1
ATOM 1531 O O . PRO A 1 196 ? -11.186 -2.781 5.177 1.00 91.69 196 PRO A O 1
ATOM 1534 N N . ARG A 1 197 ? -11.374 -2.863 2.937 1.00 89.31 197 ARG A N 1
ATOM 1535 C CA . ARG A 1 197 ? -11.390 -1.408 2.744 1.00 89.31 197 ARG A CA 1
ATOM 1536 C C . ARG A 1 197 ? -12.706 -0.814 3.234 1.00 89.31 197 ARG A C 1
ATOM 1538 O O . ARG A 1 197 ? -12.671 0.209 3.910 1.00 89.31 197 ARG A O 1
ATOM 1545 N N . ALA A 1 198 ? -13.836 -1.443 2.916 1.00 89.31 198 ALA A N 1
ATOM 1546 C CA . ALA A 1 198 ? -15.147 -1.018 3.399 1.00 89.31 198 ALA A CA 1
ATOM 1547 C C . ALA A 1 198 ? -15.221 -1.071 4.932 1.00 89.31 198 ALA A C 1
ATOM 1549 O O . ALA A 1 198 ? -15.631 -0.103 5.567 1.00 89.31 198 ALA A O 1
ATOM 1550 N N . LEU A 1 199 ? -14.749 -2.169 5.526 1.00 91.94 199 LEU A N 1
ATOM 1551 C CA . LEU A 1 199 ? -14.731 -2.363 6.976 1.00 91.94 199 LEU A CA 1
ATOM 1552 C C . LEU A 1 199 ? -13.829 -1.345 7.690 1.00 91.94 199 LEU A C 1
ATOM 1554 O O . LEU A 1 199 ? -14.253 -0.728 8.667 1.00 91.94 199 LEU A O 1
ATOM 1558 N N . ALA A 1 200 ? -12.606 -1.132 7.193 1.00 90.06 200 ALA A N 1
ATOM 1559 C CA . ALA A 1 200 ? -11.690 -0.141 7.755 1.00 90.06 200 ALA A CA 1
ATOM 1560 C C . ALA A 1 200 ? -12.241 1.288 7.629 1.00 90.06 200 ALA A C 1
ATOM 1562 O O . ALA A 1 200 ? -12.203 2.037 8.602 1.00 90.06 200 ALA A O 1
ATOM 1563 N N . GLY A 1 201 ? -12.803 1.640 6.466 1.00 88.19 201 GLY A N 1
ATOM 1564 C CA . GLY A 1 201 ? -13.397 2.957 6.231 1.00 88.19 201 GLY A CA 1
ATOM 1565 C C . GLY A 1 201 ? -14.626 3.226 7.100 1.00 88.19 201 GLY A C 1
ATOM 1566 O O . GLY A 1 201 ? -14.785 4.332 7.605 1.00 88.19 201 GLY A O 1
ATOM 1567 N N . ALA A 1 202 ? -15.464 2.215 7.339 1.00 88.69 202 ALA A N 1
ATOM 1568 C CA . ALA A 1 202 ? -16.594 2.334 8.255 1.00 88.69 202 ALA A CA 1
ATOM 1569 C C . ALA A 1 202 ? -16.146 2.551 9.707 1.00 88.69 202 ALA A C 1
ATOM 1571 O O . ALA A 1 202 ? -16.728 3.376 10.409 1.00 88.69 202 ALA A O 1
ATOM 1572 N N . LEU A 1 203 ? -15.102 1.842 10.154 1.00 89.69 203 LEU A N 1
ATOM 1573 C CA . LEU A 1 203 ? -14.521 2.055 11.480 1.00 89.69 203 LEU A CA 1
ATOM 1574 C C . LEU A 1 203 ? -13.937 3.469 11.618 1.00 89.69 203 LEU A C 1
ATOM 1576 O O . LEU A 1 203 ? -14.178 4.114 12.635 1.00 89.69 203 LEU A O 1
ATOM 1580 N N . ASP A 1 204 ? -13.224 3.959 10.601 1.00 88.88 204 ASP A N 1
ATOM 1581 C CA . ASP A 1 204 ? -12.674 5.321 10.591 1.00 88.88 204 ASP A CA 1
ATOM 1582 C C . ASP A 1 204 ? -13.774 6.380 10.652 1.00 88.88 204 ASP A C 1
ATOM 1584 O O . ASP A 1 204 ? -13.742 7.250 11.514 1.00 88.88 204 ASP A O 1
ATOM 1588 N N . ALA A 1 205 ? -14.788 6.272 9.788 1.00 86.94 205 ALA A N 1
ATOM 1589 C CA . ALA A 1 205 ? -15.909 7.207 9.771 1.00 86.94 205 ALA A CA 1
ATOM 1590 C C . ALA A 1 205 ? -16.655 7.217 11.113 1.00 86.94 205 ALA A C 1
ATOM 1592 O O . ALA A 1 205 ? -17.058 8.271 11.610 1.00 86.94 205 ALA A O 1
ATOM 1593 N N . ALA A 1 206 ? -16.810 6.041 11.726 1.00 87.94 206 ALA A N 1
ATOM 1594 C CA . ALA A 1 206 ? -17.447 5.931 13.022 1.00 87.94 206 ALA A CA 1
ATOM 1595 C C . ALA A 1 206 ? -16.612 6.534 14.153 1.00 87.94 206 ALA A C 1
ATOM 1597 O O . ALA A 1 206 ? -17.159 7.187 15.043 1.00 87.94 206 ALA A O 1
ATOM 1598 N N . TYR A 1 207 ? -15.296 6.338 14.107 1.00 88.38 207 TYR A N 1
ATOM 1599 C CA . TYR A 1 207 ? -14.362 6.956 15.036 1.00 88.38 207 TYR A CA 1
ATOM 1600 C C . TYR A 1 207 ? -14.369 8.482 14.913 1.00 88.38 207 TYR A C 1
ATOM 1602 O O . TYR A 1 207 ? -14.555 9.164 15.919 1.00 88.38 207 TYR A O 1
ATOM 1610 N N . ASP A 1 208 ? -14.250 9.015 13.695 1.00 88.12 208 ASP A N 1
ATOM 1611 C CA . ASP A 1 208 ? -14.243 10.458 13.437 1.00 88.12 208 ASP A CA 1
ATOM 1612 C C . ASP A 1 208 ? -15.518 11.119 13.977 1.00 88.12 208 ASP A C 1
ATOM 1614 O O . ASP A 1 208 ? -15.466 12.175 14.614 1.00 88.12 208 ASP A O 1
ATOM 1618 N N . ARG A 1 209 ? -16.672 10.461 13.804 1.00 86.94 209 ARG A N 1
ATOM 1619 C CA . ARG A 1 209 ? -17.936 10.937 14.368 1.00 86.94 209 ARG A CA 1
ATOM 1620 C C . ARG A 1 209 ? -17.972 10.865 15.894 1.00 86.94 209 ARG A C 1
ATOM 1622 O O . ARG A 1 209 ? -18.434 11.808 16.527 1.00 86.94 209 ARG A O 1
ATOM 1629 N N . ALA A 1 210 ? -17.487 9.773 16.484 1.00 87.69 210 ALA A N 1
ATOM 1630 C CA . ALA A 1 210 ? -17.416 9.623 17.936 1.00 87.69 210 ALA A CA 1
ATOM 1631 C C . ALA A 1 210 ? -16.579 10.743 18.568 1.00 87.69 210 ALA A C 1
ATOM 1633 O O . ALA A 1 210 ? -17.010 11.364 19.538 1.00 87.69 210 ALA A O 1
ATOM 1634 N N . VAL A 1 211 ? -15.423 11.042 17.967 1.00 88.12 211 VAL A N 1
ATOM 1635 C CA . VAL A 1 211 ? -14.540 12.134 18.388 1.00 88.12 211 VAL A CA 1
ATOM 1636 C C . VAL A 1 211 ? -15.240 13.486 18.256 1.00 88.12 211 VAL A C 1
ATOM 1638 O O . VAL A 1 211 ? -15.211 14.267 19.205 1.00 88.12 211 VAL A O 1
ATOM 1641 N N . ALA A 1 212 ? -15.905 13.750 17.127 1.00 88.69 212 ALA A N 1
ATOM 1642 C CA . ALA A 1 212 ? -16.640 14.997 16.910 1.00 88.69 212 ALA A CA 1
ATOM 1643 C C . ALA A 1 212 ? -17.769 15.213 17.935 1.00 88.69 212 ALA A C 1
ATOM 1645 O O . ALA A 1 212 ? -17.975 16.334 18.395 1.00 88.69 212 ALA A O 1
ATOM 1646 N N . ASP A 1 213 ? -18.455 14.140 18.333 1.00 87.44 213 ASP A N 1
ATOM 1647 C CA . ASP A 1 213 ? -19.537 14.180 19.320 1.00 87.44 213 ASP A CA 1
ATOM 1648 C C . ASP A 1 213 ? -19.026 14.112 20.780 1.00 87.44 213 ASP A C 1
ATOM 1650 O O . ASP A 1 213 ? -19.829 14.142 21.714 1.00 87.44 213 ASP A O 1
ATOM 1654 N N . GLY A 1 214 ? -17.711 13.978 21.009 1.00 86.56 214 GLY A N 1
ATOM 1655 C CA . GLY A 1 214 ? -17.131 13.794 22.347 1.00 86.56 214 GLY A CA 1
ATOM 1656 C C . GLY A 1 214 ? -17.553 12.485 23.031 1.00 86.56 214 GLY A C 1
ATOM 1657 O O . GLY A 1 214 ? -17.578 12.397 24.260 1.00 86.56 214 GLY A O 1
ATOM 1658 N N . ARG A 1 215 ? -17.928 11.469 22.247 1.00 86.38 215 ARG A N 1
ATOM 1659 C CA . ARG A 1 215 ? -18.448 10.174 22.708 1.00 86.38 215 ARG A CA 1
ATOM 1660 C C . ARG A 1 215 ? -17.410 9.072 22.505 1.00 86.38 215 ARG A C 1
ATOM 1662 O O . ARG A 1 215 ? -16.549 9.138 21.635 1.00 86.38 215 ARG A O 1
ATOM 1669 N N . GLN A 1 216 ? -17.533 7.997 23.279 1.00 85.94 216 GLN A N 1
ATOM 1670 C CA . GLN A 1 216 ? -16.811 6.758 22.985 1.00 85.94 216 GLN A CA 1
ATOM 1671 C C . GLN A 1 216 ? -17.490 5.990 21.846 1.00 85.94 216 GLN A C 1
ATOM 1673 O O . GLN A 1 216 ? -18.720 5.986 21.729 1.00 85.94 216 GLN A O 1
ATOM 1678 N N . LEU A 1 217 ? -16.692 5.287 21.037 1.00 85.94 217 LEU A N 1
ATOM 1679 C CA . LEU A 1 217 ? -17.220 4.409 19.998 1.00 85.94 217 LEU A CA 1
ATOM 1680 C C . LEU A 1 217 ? -17.934 3.205 20.632 1.00 85.94 217 LEU A C 1
ATOM 1682 O O . LEU A 1 217 ? -17.342 2.438 21.388 1.00 85.94 217 LEU A O 1
ATOM 1686 N N . THR A 1 218 ? -19.215 3.030 20.308 1.00 86.00 218 THR A N 1
ATOM 1687 C CA . THR A 1 218 ? -20.074 1.965 20.850 1.00 86.00 218 THR A CA 1
ATOM 1688 C C . THR A 1 218 ? -20.946 1.355 19.749 1.00 86.00 218 THR A C 1
ATOM 1690 O O . THR A 1 218 ? -21.121 1.951 18.687 1.00 86.00 218 THR A O 1
ATOM 1693 N N . VAL A 1 219 ? -21.526 0.170 19.988 1.00 85.62 219 VAL A N 1
ATOM 1694 C CA . VAL A 1 219 ? -22.441 -0.478 19.023 1.00 85.62 219 VAL A CA 1
ATOM 1695 C C . VAL A 1 219 ? -23.646 0.416 18.668 1.00 85.62 219 VAL A C 1
ATOM 1697 O O . VAL A 1 219 ? -23.975 0.484 17.486 1.00 85.62 219 VAL A O 1
ATOM 1700 N N . PRO A 1 220 ? -24.300 1.131 19.611 1.00 84.56 220 PRO A N 1
ATOM 1701 C CA . PRO A 1 220 ? -25.353 2.088 19.268 1.00 84.56 220 PRO A CA 1
ATOM 1702 C C . PRO A 1 220 ? -24.888 3.195 18.317 1.00 84.56 220 PRO A C 1
ATOM 1704 O O . PRO A 1 220 ? -25.569 3.453 17.332 1.00 84.56 220 PRO A O 1
ATOM 1707 N N . LEU A 1 221 ? -23.704 3.777 18.539 1.00 82.88 221 LEU A N 1
ATOM 1708 C CA . LEU A 1 221 ? -23.157 4.797 17.638 1.00 82.88 221 LEU A CA 1
ATOM 1709 C C . LEU A 1 221 ? -22.831 4.218 16.253 1.00 82.88 221 LEU A C 1
ATOM 1711 O O . LEU A 1 221 ? -23.129 4.836 15.238 1.00 82.88 221 LEU A O 1
ATOM 1715 N N . LEU A 1 222 ? -22.281 3.001 16.189 1.00 84.50 222 LEU A N 1
ATOM 1716 C CA . LEU A 1 222 ? -22.095 2.312 14.909 1.00 84.50 222 LEU A CA 1
ATOM 1717 C C . LEU A 1 222 ? -23.425 2.102 14.175 1.00 84.50 222 LEU A C 1
ATOM 1719 O O . LEU A 1 222 ? -23.474 2.272 12.963 1.00 84.50 222 LEU A O 1
ATOM 1723 N N . ARG A 1 223 ? -24.511 1.766 14.882 1.00 84.81 223 ARG A N 1
ATOM 1724 C CA . ARG A 1 223 ? -25.851 1.677 14.277 1.00 84.81 223 ARG A CA 1
ATOM 1725 C C . ARG A 1 223 ? -26.321 3.026 13.743 1.00 84.81 223 ARG A C 1
ATOM 1727 O O . ARG A 1 223 ? -26.702 3.084 12.584 1.00 84.81 223 ARG A O 1
ATOM 1734 N N . GLU A 1 224 ? -26.226 4.090 14.544 1.00 83.38 224 GLU A N 1
ATOM 1735 C CA . GLU A 1 224 ? -26.587 5.462 14.140 1.00 83.38 224 GLU A CA 1
ATOM 1736 C C . GLU A 1 224 ? -25.886 5.883 12.835 1.00 83.38 224 GLU A C 1
ATOM 1738 O O . GLU A 1 224 ? -26.482 6.564 12.008 1.00 83.38 224 GLU A O 1
ATOM 1743 N N . ILE A 1 225 ? -24.633 5.459 12.641 1.00 77.88 225 ILE A N 1
ATOM 1744 C CA . ILE A 1 225 ? -23.802 5.840 11.491 1.00 77.88 225 ILE A CA 1
ATOM 1745 C C . ILE A 1 225 ? -24.030 4.932 10.278 1.00 77.88 225 ILE A C 1
ATOM 1747 O O . ILE A 1 225 ? -23.996 5.407 9.144 1.00 77.88 225 ILE A O 1
ATOM 1751 N N . LEU A 1 226 ? -24.263 3.634 10.493 1.00 77.31 226 LEU A N 1
ATOM 1752 C CA . LEU A 1 226 ? -24.440 2.665 9.407 1.00 77.31 226 LEU A CA 1
ATOM 1753 C C . LEU A 1 226 ? -25.888 2.542 8.915 1.00 77.31 226 LEU A C 1
ATOM 1755 O O . LEU A 1 226 ? -26.087 2.214 7.750 1.00 77.31 226 LEU A O 1
ATOM 1759 N N . ASP A 1 227 ? -26.894 2.797 9.756 1.00 73.56 227 ASP A N 1
ATOM 1760 C CA . ASP A 1 227 ? -28.308 2.710 9.360 1.00 73.56 227 ASP A CA 1
ATOM 1761 C C . ASP A 1 227 ? -28.671 3.705 8.222 1.00 73.56 227 ASP A C 1
ATOM 1763 O O . ASP A 1 227 ? -29.344 3.291 7.278 1.00 73.56 227 ASP A O 1
ATOM 1767 N N . PRO A 1 228 ? -28.167 4.959 8.188 1.00 59.81 228 PRO A N 1
ATOM 1768 C CA . PRO A 1 228 ? -28.341 5.854 7.038 1.00 59.81 228 PRO A CA 1
ATOM 1769 C C . PRO A 1 228 ? -27.671 5.345 5.750 1.00 59.81 228 PRO A C 1
ATOM 1771 O O . PRO A 1 228 ? -28.173 5.588 4.657 1.00 59.81 228 PRO A O 1
ATOM 1774 N N . LEU A 1 229 ? -26.555 4.614 5.865 1.00 52.31 229 LEU A N 1
ATOM 1775 C CA . LEU A 1 229 ? -25.789 4.090 4.725 1.00 52.31 229 LEU A CA 1
ATOM 1776 C C . LEU A 1 229 ? -26.420 2.836 4.095 1.00 52.31 229 LEU A C 1
ATOM 1778 O O . LEU A 1 229 ? -26.073 2.489 2.972 1.00 52.31 229 LEU A O 1
ATOM 1782 N N . ALA A 1 230 ? -27.360 2.180 4.782 1.00 45.03 230 ALA A N 1
ATOM 1783 C CA . ALA A 1 230 ? -28.100 1.026 4.266 1.00 45.03 230 ALA A CA 1
ATOM 1784 C C . ALA A 1 230 ? -29.304 1.407 3.380 1.00 45.03 230 ALA A C 1
ATOM 1786 O O . ALA A 1 230 ? -29.955 0.522 2.835 1.00 45.03 230 ALA A O 1
ATOM 1787 N N . THR A 1 231 ? -29.615 2.703 3.242 1.00 38.56 231 THR A N 1
ATOM 1788 C CA . THR A 1 231 ? -30.820 3.187 2.532 1.00 38.56 231 THR A CA 1
ATOM 1789 C C . THR A 1 231 ? -30.516 3.775 1.145 1.00 38.56 231 THR A C 1
ATOM 1791 O O . THR A 1 231 ? -31.392 4.360 0.514 1.00 38.56 231 THR A O 1
ATOM 1794 N N . HIS A 1 232 ? -29.284 3.626 0.657 1.00 34.66 232 HIS A N 1
ATOM 1795 C CA . HIS A 1 232 ? -28.880 4.051 -0.683 1.00 34.66 232 HIS A CA 1
ATOM 1796 C C . HIS A 1 232 ? -28.371 2.844 -1.485 1.00 34.66 232 HIS A C 1
ATOM 1798 O O . HIS A 1 232 ? -27.170 2.701 -1.706 1.00 34.66 232 HIS A O 1
ATOM 1804 N N . GLU A 1 233 ? -29.304 1.970 -1.873 1.00 34.09 233 GLU A N 1
ATOM 1805 C CA . GLU A 1 233 ? -29.191 1.109 -3.064 1.00 34.09 233 GLU A CA 1
ATOM 1806 C C . GLU A 1 233 ? -29.877 1.787 -4.255 1.00 34.09 233 GLU A C 1
ATOM 1808 O O . GLU A 1 233 ? -30.959 2.389 -4.047 1.00 34.09 233 GLU A O 1
#

Secondary structure (DSSP, 8-state):
--S---S---S-TTS--TTTS--GGGHHHHHHHHHHTTSS--EEEEEE--TTSSHHHHHHHHHHHHHHTT--EEEEETTTS---HHHHHHS-TTSEEEEE-GGG--GGGHHHHHHHHHHHHHTT-EEEEEESS-GGGS--S-HHHHHHHHTSEEEEPPPP-HHHHHHHHHHHHHHTT----HHHHHHHHHHS-S-HHHHHHHHHHHHHHHHHTT----HHHHHHHHTGGGG--